Protein AF-A0A356R8E7-F1 (afdb_monomer)

Mean predicted aligned error: 8.0 Å

Radius of gyration: 20.36 Å; Cα contacts (8 Å, |Δi|>4): 88; chains: 1; bounding box: 54×50×54 Å

Secondary structure (DSSP, 8-state):
--HHHHHHHHHHHHHHHHHHHHHHHHHHHHHHHHTTB-HHHIIIIIIHHHHHHHHHHHHHHHHHT--SS-HHHHHHHHHHHHHHHIIIIIHHHHHHHHHHHHHTTSS-S-----HHHHHHHHHHHHHHHHHHHHHHT---HHHHHHHHHHHHHHHHHHHHHHHHS-B------S--TT-------

Nearest PDB structures (foldseek):
  7vcf-assembly1_W  TM=3.765E-01  e=5.150E+00  Chlamydomonas reinhardtii

Sequence (185 aa):
MNIIFYVGGFLCAVLIILWGCSVFTNAVEWLGKRTSTSEGAVGSIYAALGTTLPETAIPVSAFFLTAGAPKTDVGIGAILGAPFTQSTLILPILAILLLVFSRYGRRPPTFKLNVLAVRTDLRCFLLAFSLGIGCAFLPYRWLHLIGAVFLIGLYVYYVVKKLSGQSGGDFNPVPLIFARKTTLP

Foldseek 3Di:
DDPVVVVVVVVVVVVCVVVVLVQQLLVLVVVCVVLLADPLLSVLPVVVVVVCVVLQVFLVCLVPPDDDPDSPVRNVCSVVVVVVCCVPPVVVVVVVVLVVCCVVVVDPNDDPDPPVSVVVSVVLVCVLVVLVVVVVPDPDPVSVVVNVVVSVVSVVVVSVCNRVVDRDDPDDGDPNPPDDPDDDD

pLDDT: mean 84.04, std 12.01, range [34.94, 96.62]

Solvent-accessible surface area (backbone atoms only — not comparable to full-atom values): 10674 Å² total; per-residue (Å²): 139,57,70,67,57,55,53,51,50,50,54,51,51,52,53,51,49,57,52,46,51,56,53,50,53,48,51,42,48,51,51,20,60,76,68,49,39,20,66,68,36,29,49,69,44,56,45,47,50,66,72,39,48,71,63,51,46,50,30,50,41,30,67,74,68,56,85,74,87,67,34,62,59,56,22,51,48,49,63,58,43,51,60,50,49,42,64,72,48,50,49,52,52,52,51,50,51,53,52,51,39,30,72,70,68,77,39,75,86,72,79,91,67,63,61,70,61,53,53,51,51,51,50,53,47,50,52,50,50,51,51,56,56,54,44,73,76,51,90,52,69,69,57,46,52,52,50,51,53,49,48,52,51,50,50,52,51,51,50,52,51,46,64,71,66,39,79,71,60,92,69,85,67,76,80,60,89,83,56,77,91,74,76,84,131

Structure (mmCIF, N/CA/C/O backbone):
data_AF-A0A356R8E7-F1
#
_entry.id   AF-A0A356R8E7-F1
#
loop_
_atom_site.group_PDB
_atom_site.id
_atom_site.type_symbol
_atom_site.label_atom_id
_atom_site.label_alt_id
_atom_site.label_comp_id
_atom_site.label_asym_id
_atom_site.label_entity_id
_atom_site.label_seq_id
_atom_site.pdbx_PDB_ins_code
_atom_site.Cartn_x
_atom_site.Cartn_y
_atom_site.Cartn_z
_atom_site.occupancy
_atom_site.B_iso_or_equiv
_atom_site.auth_seq_id
_atom_site.auth_comp_id
_atom_site.auth_asym_id
_atom_site.auth_atom_id
_atom_site.pdbx_PDB_model_num
ATOM 1 N N . MET A 1 1 ? 9.511 33.292 -2.259 1.00 67.50 1 MET A N 1
ATOM 2 C CA . MET A 1 1 ? 8.693 32.183 -1.720 1.00 67.50 1 MET A CA 1
ATOM 3 C C . MET A 1 1 ? 9.276 31.815 -0.361 1.00 67.50 1 MET A C 1
ATOM 5 O O . MET A 1 1 ? 10.376 31.279 -0.321 1.00 67.50 1 MET A O 1
ATOM 9 N N . ASN A 1 2 ? 8.638 32.219 0.740 1.00 89.00 2 ASN A N 1
ATOM 10 C CA . ASN A 1 2 ? 9.261 32.186 2.072 1.00 89.00 2 ASN A CA 1
ATOM 11 C C . ASN A 1 2 ? 9.088 30.813 2.738 1.00 89.00 2 ASN A C 1
ATOM 13 O O . ASN A 1 2 ? 8.068 30.162 2.543 1.00 89.00 2 ASN A O 1
ATOM 17 N N . ILE A 1 3 ? 10.047 30.397 3.572 1.00 92.44 3 ILE A N 1
ATOM 18 C CA . ILE A 1 3 ? 10.029 29.116 4.314 1.00 92.44 3 ILE A CA 1
ATOM 19 C C . ILE A 1 3 ? 8.706 28.902 5.069 1.00 92.44 3 ILE A C 1
ATOM 21 O O . ILE A 1 3 ? 8.159 27.804 5.053 1.00 92.44 3 ILE A O 1
ATOM 25 N N . ILE A 1 4 ? 8.147 29.966 5.651 1.00 93.94 4 ILE A N 1
ATOM 26 C CA . ILE A 1 4 ? 6.856 29.951 6.359 1.00 93.94 4 ILE A CA 1
ATOM 27 C C . ILE A 1 4 ? 5.722 29.435 5.461 1.00 93.94 4 ILE A C 1
ATOM 29 O O . ILE A 1 4 ? 4.872 28.678 5.918 1.00 93.94 4 ILE A O 1
ATOM 33 N N . PHE A 1 5 ? 5.727 29.798 4.177 1.00 95.19 5 PHE A N 1
ATOM 34 C CA . PHE A 1 5 ? 4.723 29.342 3.220 1.00 95.19 5 PHE A CA 1
ATOM 35 C C . PHE A 1 5 ? 4.844 27.836 2.950 1.00 95.19 5 PHE A C 1
ATOM 37 O O . PHE A 1 5 ? 3.836 27.136 2.951 1.00 95.19 5 PHE A O 1
ATOM 44 N N . TYR A 1 6 ? 6.066 27.315 2.792 1.00 95.00 6 TYR A N 1
ATOM 45 C CA . TYR A 1 6 ? 6.289 25.878 2.601 1.00 95.00 6 TYR A CA 1
ATOM 46 C C . TYR A 1 6 ? 5.923 25.061 3.840 1.00 95.00 6 TYR A C 1
ATOM 48 O O . TYR A 1 6 ? 5.256 24.037 3.719 1.00 95.00 6 TYR A O 1
ATOM 56 N N . VAL A 1 7 ? 6.309 25.527 5.030 1.00 95.69 7 VAL A N 1
ATOM 57 C CA . VAL A 1 7 ? 5.959 24.866 6.296 1.00 95.69 7 VAL A CA 1
ATOM 58 C C . VAL A 1 7 ? 4.445 24.887 6.512 1.00 95.69 7 VAL A C 1
ATOM 60 O O . VAL A 1 7 ? 3.860 23.859 6.846 1.00 95.69 7 VAL A O 1
ATOM 63 N N . GLY A 1 8 ? 3.792 26.026 6.258 1.00 96.44 8 GLY A N 1
ATOM 64 C CA . GLY A 1 8 ? 2.335 26.143 6.325 1.00 96.44 8 GLY A CA 1
ATOM 65 C C . GLY A 1 8 ? 1.630 25.210 5.338 1.00 96.44 8 GLY A C 1
ATOM 66 O O . GLY A 1 8 ? 0.700 24.500 5.719 1.00 96.44 8 GLY A O 1
ATOM 67 N N . GLY A 1 9 ? 2.114 25.145 4.094 1.00 96.12 9 GLY A N 1
ATOM 68 C CA . GLY A 1 9 ? 1.607 24.226 3.075 1.00 96.12 9 GLY A CA 1
ATOM 69 C C . GLY A 1 9 ? 1.773 22.756 3.465 1.00 96.12 9 GLY A C 1
ATOM 70 O O . GLY A 1 9 ? 0.830 21.979 3.336 1.00 96.12 9 GLY A O 1
ATOM 71 N N . PHE A 1 10 ? 2.934 22.383 4.010 1.00 95.25 10 PHE A N 1
ATOM 72 C CA . PHE A 1 10 ? 3.205 21.025 4.481 1.00 95.25 10 PHE A CA 1
ATOM 73 C C . PHE A 1 10 ? 2.261 20.608 5.616 1.00 95.25 10 PHE A C 1
ATOM 75 O O . PHE A 1 10 ? 1.636 19.552 5.538 1.00 95.25 10 PHE A O 1
ATOM 82 N N . LEU A 1 11 ? 2.100 21.447 6.644 1.00 96.25 11 LEU A N 1
ATOM 83 C CA . LEU A 1 11 ? 1.189 21.161 7.758 1.00 96.25 11 LEU A CA 1
ATOM 84 C C . LEU A 1 11 ? -0.263 21.038 7.287 1.00 96.25 11 LEU A C 1
ATOM 86 O O . LEU A 1 11 ? -0.974 20.128 7.711 1.00 96.25 11 LEU A O 1
ATOM 90 N N . CYS A 1 12 ? -0.688 21.914 6.375 1.00 96.62 12 CYS A N 1
ATOM 91 C CA . CYS A 1 12 ? -2.016 21.847 5.775 1.00 96.62 12 CYS A CA 1
ATOM 92 C C . CYS A 1 12 ? -2.223 20.523 5.023 1.00 96.62 12 CYS A C 1
ATOM 94 O O . CYS A 1 12 ? -3.224 19.842 5.242 1.00 96.62 12 CYS A O 1
ATOM 96 N N . ALA A 1 13 ? -1.248 20.103 4.211 1.00 95.31 13 ALA A N 1
ATOM 97 C CA . ALA A 1 13 ? -1.302 18.831 3.495 1.00 95.31 13 ALA A CA 1
ATOM 98 C C . ALA A 1 13 ? -1.404 17.633 4.451 1.00 95.31 13 ALA A C 1
ATOM 100 O O . ALA A 1 13 ? -2.242 16.757 4.242 1.00 95.31 13 ALA A O 1
ATOM 101 N N . VAL A 1 14 ? -0.618 17.615 5.534 1.00 94.81 14 VAL A N 1
ATOM 102 C CA . VAL A 1 14 ? -0.693 16.557 6.556 1.00 94.81 14 VAL A CA 1
ATOM 103 C C . VAL A 1 14 ? -2.087 16.496 7.183 1.00 94.81 14 VAL A C 1
ATOM 105 O O . VAL A 1 14 ? -2.660 15.413 7.284 1.00 94.81 14 VAL A O 1
ATOM 108 N N . LEU A 1 15 ? -2.666 17.638 7.563 1.00 94.94 15 LEU A N 1
ATOM 109 C CA . LEU A 1 15 ? -4.013 17.685 8.141 1.00 94.94 15 LEU A CA 1
ATOM 110 C C . LEU A 1 15 ? -5.078 17.175 7.164 1.00 94.94 15 LEU A C 1
ATOM 112 O O . LEU A 1 15 ? -5.941 16.388 7.555 1.00 94.94 15 LEU A O 1
ATOM 116 N N . ILE A 1 16 ? -4.990 17.579 5.895 1.00 95.06 16 ILE A N 1
ATOM 117 C CA . ILE A 1 16 ? -5.901 17.128 4.839 1.00 95.06 16 ILE A CA 1
ATOM 118 C C . ILE A 1 16 ? -5.790 15.615 4.641 1.00 95.06 16 ILE A C 1
ATOM 120 O O . ILE A 1 16 ? -6.816 14.946 4.553 1.00 95.06 16 ILE A O 1
ATOM 124 N N . ILE A 1 17 ? -4.575 15.062 4.613 1.00 91.50 17 ILE A N 1
ATOM 125 C CA . ILE A 1 17 ? -4.355 13.618 4.459 1.00 91.50 17 ILE A CA 1
ATOM 126 C C . ILE A 1 17 ? -4.917 12.857 5.662 1.00 91.50 17 ILE A C 1
ATOM 128 O O . ILE A 1 17 ? -5.645 11.887 5.476 1.00 91.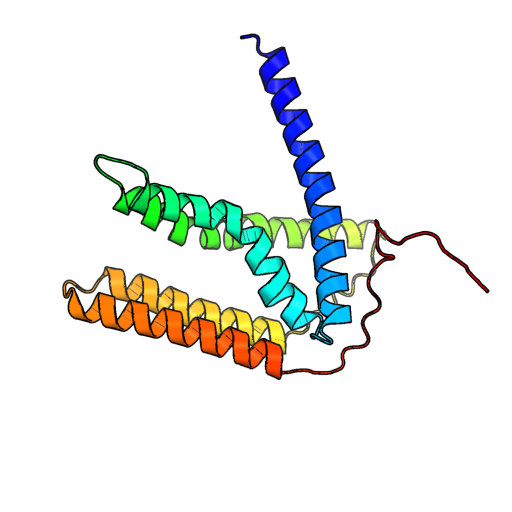50 17 ILE A O 1
ATOM 132 N N . LEU A 1 18 ? -4.641 13.300 6.893 1.00 90.62 18 LEU A N 1
ATOM 133 C CA . LEU A 1 18 ? -5.149 12.642 8.102 1.00 90.62 18 LEU A CA 1
ATOM 134 C C . LEU A 1 18 ? -6.681 12.632 8.140 1.00 90.62 18 LEU A C 1
ATOM 136 O O . LEU A 1 18 ? -7.292 11.596 8.414 1.00 90.62 18 LEU A O 1
ATOM 140 N N . TRP A 1 19 ? -7.302 13.769 7.825 1.00 92.38 19 TRP A N 1
ATOM 141 C CA . TRP A 1 19 ? -8.754 13.872 7.746 1.00 92.38 19 TRP A CA 1
ATOM 142 C C . TRP A 1 19 ? -9.319 13.016 6.605 1.00 92.38 19 TRP A C 1
ATOM 144 O O . TRP A 1 19 ? -10.248 12.233 6.818 1.00 92.38 19 TRP A O 1
ATOM 154 N N . GLY A 1 20 ? -8.705 13.085 5.424 1.00 91.00 20 GLY A N 1
ATOM 155 C CA . GLY A 1 20 ? -9.080 12.313 4.244 1.00 91.00 20 GLY A CA 1
ATOM 156 C C . GLY A 1 20 ? -9.019 10.807 4.483 1.00 91.00 20 GLY A C 1
ATOM 157 O O . GLY A 1 20 ? -9.972 10.112 4.149 1.00 91.00 20 GLY A O 1
ATOM 158 N N . CYS A 1 21 ? -7.970 10.308 5.143 1.00 89.19 21 CYS A N 1
ATOM 159 C CA . CYS A 1 21 ? -7.853 8.902 5.527 1.00 89.19 21 CYS A CA 1
ATOM 160 C C . CYS A 1 21 ? -9.024 8.455 6.410 1.00 89.19 21 CYS A C 1
ATOM 162 O O . CYS A 1 21 ? -9.588 7.394 6.161 1.00 89.19 21 CYS A O 1
ATOM 164 N N . SER A 1 22 ? -9.429 9.267 7.396 1.00 87.94 22 SER A N 1
ATOM 165 C CA . SER A 1 22 ? -10.560 8.936 8.279 1.00 87.94 22 SER A CA 1
ATOM 166 C C . SER A 1 22 ? -11.901 8.862 7.539 1.00 87.94 22 SER A C 1
ATOM 168 O O . SER A 1 22 ? -12.720 7.979 7.797 1.00 87.94 22 SER A O 1
ATOM 170 N N . VAL A 1 23 ? -12.115 9.771 6.584 1.00 90.56 23 VAL A N 1
ATOM 171 C CA . VAL A 1 23 ? -13.320 9.806 5.749 1.00 90.56 23 VAL A CA 1
ATOM 172 C C . VAL A 1 23 ? -13.321 8.639 4.766 1.00 90.56 23 VAL A C 1
ATOM 174 O O . VAL A 1 23 ? -14.345 7.984 4.580 1.00 90.56 23 VAL A O 1
ATOM 177 N N . PHE A 1 24 ? -12.168 8.357 4.163 1.00 90.31 24 PHE A N 1
ATOM 178 C CA . PHE A 1 24 ? -11.985 7.292 3.191 1.00 90.31 24 PHE A CA 1
ATOM 179 C C . PHE A 1 24 ? -12.228 5.910 3.805 1.00 90.31 24 PHE A C 1
ATOM 181 O O . PHE A 1 24 ? -13.007 5.134 3.252 1.00 90.31 24 PHE A O 1
ATOM 188 N N . THR A 1 25 ? -11.633 5.608 4.964 1.00 88.25 25 THR A N 1
ATOM 189 C CA . THR A 1 25 ? -11.852 4.316 5.634 1.00 88.25 25 THR A CA 1
ATOM 190 C C . THR A 1 25 ? -13.316 4.130 6.019 1.00 88.25 25 THR A C 1
ATOM 192 O O . THR A 1 25 ? -13.886 3.081 5.731 1.00 88.25 25 THR A O 1
ATOM 195 N N . ASN A 1 26 ? -13.965 5.167 6.562 1.00 89.75 26 ASN A N 1
ATOM 196 C CA . ASN A 1 26 ? -15.389 5.122 6.895 1.00 89.75 26 ASN A CA 1
ATOM 197 C C . ASN A 1 26 ? -16.266 4.883 5.653 1.00 89.75 26 ASN A C 1
ATOM 199 O O . ASN A 1 26 ? -17.166 4.044 5.682 1.00 89.75 26 ASN A O 1
ATOM 203 N N . ALA A 1 27 ? -15.986 5.572 4.544 1.00 89.12 27 ALA A N 1
ATOM 204 C CA . ALA A 1 27 ? -16.721 5.392 3.296 1.00 89.12 27 ALA A CA 1
ATOM 205 C C . ALA A 1 27 ? -16.572 3.967 2.739 1.00 89.12 27 ALA A C 1
ATOM 207 O O . ALA A 1 27 ? -17.558 3.360 2.321 1.00 89.12 27 ALA A O 1
ATOM 208 N N . VAL A 1 28 ? -15.356 3.416 2.764 1.00 89.50 28 VAL A N 1
ATOM 209 C CA . VAL A 1 28 ? -15.060 2.065 2.274 1.00 89.50 28 VAL A CA 1
ATOM 210 C C . VAL A 1 28 ? -15.698 0.981 3.149 1.00 89.50 28 VAL A C 1
ATOM 212 O O . VAL A 1 28 ? -16.257 0.021 2.619 1.00 89.50 28 VAL A O 1
ATOM 215 N N . GLU A 1 29 ? -15.687 1.143 4.471 1.00 87.81 29 GLU A N 1
ATOM 216 C CA . GLU A 1 29 ? -16.383 0.243 5.398 1.00 87.81 29 GLU A CA 1
ATOM 217 C C . GLU A 1 29 ? -17.892 0.192 5.116 1.00 87.81 29 GLU A C 1
ATOM 219 O O . GLU A 1 29 ? -18.483 -0.886 5.004 1.00 87.81 29 GLU A O 1
ATOM 224 N N . TRP A 1 30 ? -18.520 1.354 4.926 1.00 87.31 30 TRP A N 1
ATOM 225 C CA . TRP A 1 30 ? -19.942 1.440 4.592 1.00 87.31 30 TRP A CA 1
ATOM 226 C C . TRP A 1 30 ? -20.264 0.934 3.184 1.00 87.31 30 TRP A C 1
ATOM 228 O O . TRP A 1 30 ? -21.310 0.309 2.984 1.00 87.31 30 TRP A O 1
ATOM 238 N N . LEU A 1 31 ? -19.366 1.136 2.217 1.00 87.12 31 LEU A N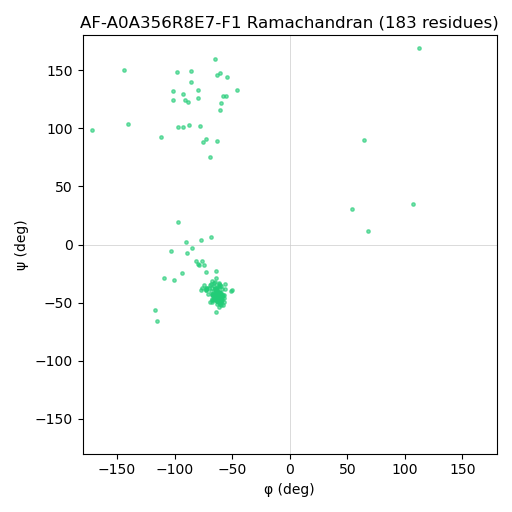 1
ATOM 239 C CA . LEU A 1 31 ? -19.468 0.528 0.890 1.00 87.12 31 LEU A CA 1
ATOM 240 C C . LEU A 1 31 ? -19.446 -1.003 0.990 1.00 87.12 31 LEU A C 1
ATOM 242 O O . LEU A 1 31 ? -20.263 -1.678 0.362 1.00 87.12 31 LEU A O 1
ATOM 246 N N . GLY A 1 32 ? -18.569 -1.547 1.832 1.00 85.25 32 GLY A N 1
ATOM 247 C CA . GLY A 1 32 ? -18.517 -2.965 2.172 1.00 85.25 32 GLY A CA 1
ATOM 248 C C . GLY A 1 32 ? -19.825 -3.496 2.744 1.00 85.25 32 GLY A C 1
ATOM 249 O O . GLY A 1 32 ? -20.368 -4.479 2.241 1.00 85.25 32 GLY A O 1
ATOM 250 N N . LYS A 1 33 ? -20.382 -2.788 3.733 1.00 84.50 33 LYS A N 1
ATOM 251 C CA . LYS A 1 33 ? -21.670 -3.140 4.347 1.00 84.50 33 LYS A CA 1
ATOM 252 C C . LYS A 1 33 ? -22.815 -3.127 3.331 1.00 84.50 33 LYS A C 1
ATOM 254 O O . LYS A 1 33 ? -23.616 -4.057 3.300 1.00 84.50 33 LYS A O 1
ATOM 259 N N . ARG A 1 34 ? -22.876 -2.115 2.456 1.00 85.31 34 ARG A N 1
ATOM 260 C CA . ARG A 1 34 ? -23.912 -2.004 1.412 1.00 85.31 34 ARG A CA 1
ATOM 261 C C . ARG A 1 34 ? -23.796 -3.087 0.335 1.00 85.31 34 ARG A C 1
ATOM 263 O O . ARG A 1 34 ? -24.809 -3.487 -0.224 1.00 85.31 34 ARG A O 1
ATOM 270 N N . THR A 1 35 ? -22.580 -3.542 0.041 1.00 83.06 35 THR A N 1
ATOM 271 C CA . THR A 1 35 ? -22.308 -4.609 -0.941 1.00 83.06 35 THR A CA 1
ATOM 272 C C . THR A 1 35 ? -22.319 -6.011 -0.325 1.00 83.06 35 THR A C 1
ATOM 274 O O . THR A 1 35 ? -22.065 -6.980 -1.033 1.00 83.06 35 THR A O 1
ATOM 277 N N . SER A 1 36 ? -22.610 -6.132 0.978 1.00 80.94 36 SER A N 1
ATOM 278 C CA . SER A 1 36 ? -22.562 -7.393 1.736 1.00 80.94 36 SER A CA 1
ATOM 279 C C . SER A 1 36 ? -21.211 -8.120 1.639 1.00 80.94 36 SER A C 1
ATOM 281 O O . SER A 1 36 ? -21.138 -9.348 1.728 1.00 80.94 36 SER A O 1
ATOM 283 N N . THR A 1 37 ? -20.136 -7.348 1.476 1.00 81.50 37 THR A N 1
ATOM 284 C CA . THR A 1 37 ? -18.763 -7.839 1.338 1.00 81.50 37 THR A CA 1
ATOM 285 C C . THR A 1 37 ? -18.140 -8.056 2.718 1.00 81.50 37 THR A C 1
ATOM 287 O O . THR A 1 37 ? -18.321 -7.241 3.620 1.00 81.50 37 THR A O 1
ATOM 290 N N . SER A 1 38 ? -17.376 -9.138 2.899 1.00 82.56 38 SER A N 1
ATOM 291 C CA . SER A 1 38 ? -16.667 -9.407 4.161 1.00 82.56 38 SER A CA 1
ATOM 292 C C . SER A 1 38 ? -15.662 -8.311 4.535 1.00 82.56 38 SER A C 1
ATOM 294 O O . SER A 1 38 ? -14.998 -7.753 3.664 1.00 82.56 38 SER A O 1
ATOM 296 N N . GLU A 1 39 ? -15.465 -8.068 5.837 1.00 79.69 39 GLU A N 1
ATOM 297 C CA . GLU A 1 39 ? -14.468 -7.112 6.363 1.00 79.69 39 GLU A CA 1
ATOM 298 C C . GLU A 1 39 ? -13.068 -7.353 5.763 1.00 79.69 39 GLU A C 1
ATOM 300 O O . GLU A 1 39 ? -12.369 -6.423 5.361 1.00 79.69 39 GLU A O 1
ATOM 305 N N . GLY A 1 40 ? -12.690 -8.627 5.603 1.00 78.38 40 GLY A N 1
ATOM 306 C CA . GLY A 1 40 ? -11.433 -9.010 4.970 1.00 78.38 40 GLY A CA 1
ATOM 307 C C . GLY A 1 40 ? -11.338 -8.588 3.502 1.00 78.38 40 GLY A C 1
ATOM 308 O O . GLY A 1 40 ? -10.282 -8.124 3.080 1.00 78.38 40 GLY A O 1
ATOM 309 N N . ALA A 1 41 ? -12.405 -8.719 2.711 1.00 83.50 41 ALA A N 1
ATOM 310 C CA . ALA A 1 41 ? -12.428 -8.282 1.312 1.00 83.50 41 ALA A CA 1
ATOM 311 C C . ALA A 1 41 ? -12.513 -6.751 1.180 1.00 83.50 41 ALA A C 1
ATOM 313 O O . ALA A 1 41 ? -11.852 -6.179 0.316 1.00 83.50 41 ALA A O 1
ATOM 314 N N . VAL A 1 42 ? -13.224 -6.074 2.085 1.00 86.69 42 VAL A N 1
ATOM 315 C CA . VAL A 1 42 ? -13.250 -4.605 2.167 1.00 86.69 42 VAL A CA 1
ATOM 316 C C . VAL A 1 42 ? -11.844 -4.051 2.402 1.00 86.69 42 VAL A C 1
ATOM 318 O O . VAL A 1 42 ? -11.390 -3.189 1.652 1.00 86.69 42 VAL A O 1
ATOM 321 N N . GLY A 1 43 ? -11.118 -4.587 3.386 1.00 84.81 43 GLY A N 1
ATOM 322 C CA . GLY A 1 43 ? -9.742 -4.172 3.660 1.00 84.81 43 GLY A CA 1
ATOM 323 C C . GLY A 1 43 ? -8.768 -4.546 2.537 1.00 84.81 43 GLY A C 1
ATOM 324 O O . GLY A 1 43 ? -7.995 -3.711 2.074 1.00 84.81 43 GLY A O 1
ATOM 325 N N . SER A 1 44 ? -8.819 -5.795 2.068 1.00 85.19 44 SER A N 1
ATOM 326 C CA . SER A 1 44 ? -7.838 -6.320 1.102 1.00 85.19 44 SER A CA 1
ATOM 327 C C . SER A 1 44 ? -8.067 -5.897 -0.352 1.00 85.19 44 SER A C 1
ATOM 329 O O . SER A 1 44 ? -7.137 -6.003 -1.150 1.00 85.19 44 SER A O 1
ATOM 331 N N . ILE A 1 45 ? -9.2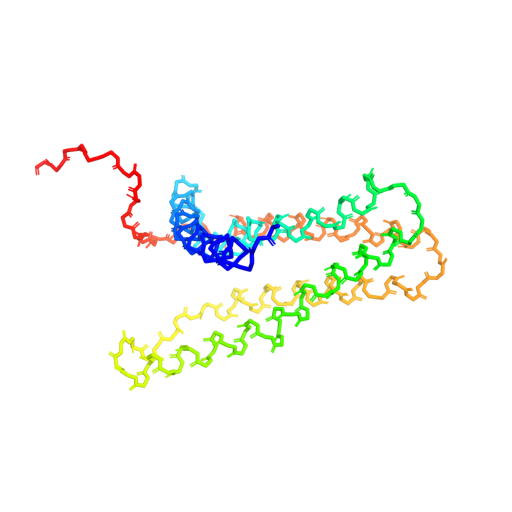65 -5.418 -0.709 1.00 88.25 45 ILE A N 1
ATOM 332 C CA . ILE A 1 45 ? -9.579 -4.921 -2.055 1.00 88.25 45 ILE A CA 1
ATOM 333 C C . ILE A 1 45 ? -9.896 -3.432 -2.009 1.00 88.25 45 ILE A C 1
ATOM 335 O O . ILE A 1 45 ? -9.146 -2.650 -2.577 1.00 88.25 45 ILE A O 1
ATOM 339 N N . TYR A 1 46 ? -10.989 -3.020 -1.361 1.00 89.25 46 TYR A N 1
ATOM 340 C CA . TYR A 1 46 ? -11.464 -1.637 -1.471 1.00 89.25 46 TYR A CA 1
ATOM 341 C C . TYR A 1 46 ? -10.509 -0.636 -0.821 1.00 89.25 46 TYR A C 1
ATOM 343 O O . TYR A 1 46 ? -10.132 0.350 -1.457 1.00 89.25 46 TYR A O 1
ATOM 351 N N . ALA A 1 47 ? -10.084 -0.899 0.418 1.00 89.12 47 ALA A N 1
ATOM 352 C CA . ALA A 1 47 ? -9.152 -0.016 1.106 1.00 89.12 47 ALA A CA 1
ATOM 353 C C . ALA A 1 47 ? -7.781 -0.050 0.418 1.00 89.12 47 ALA A C 1
ATOM 355 O O . ALA A 1 47 ? -7.254 1.004 0.074 1.00 89.12 47 ALA A O 1
ATOM 356 N N . ALA A 1 48 ? -7.263 -1.250 0.132 1.00 88.06 48 ALA A N 1
ATOM 357 C CA . ALA A 1 48 ? -5.980 -1.434 -0.543 1.00 88.06 48 ALA A CA 1
ATOM 358 C C . ALA A 1 48 ? -5.908 -0.736 -1.915 1.00 88.06 48 ALA A C 1
ATOM 360 O O . ALA A 1 48 ? -4.915 -0.073 -2.218 1.00 88.06 48 ALA A O 1
ATOM 361 N N . LEU A 1 49 ? -6.959 -0.842 -2.737 1.00 87.19 49 LEU A N 1
ATOM 362 C CA . LEU A 1 49 ? -7.032 -0.158 -4.028 1.00 87.19 49 LEU A CA 1
ATOM 363 C C . LEU A 1 49 ? -6.976 1.354 -3.850 1.00 87.19 49 LEU A C 1
ATOM 365 O O . LEU A 1 49 ? -6.113 1.996 -4.436 1.00 87.19 49 LEU A O 1
ATOM 369 N N . GLY A 1 50 ? -7.842 1.932 -3.016 1.00 86.31 50 GLY A N 1
ATOM 370 C CA . GLY A 1 50 ? -7.874 3.388 -2.881 1.00 86.31 50 GLY A CA 1
ATOM 371 C C . GLY A 1 50 ? -6.595 3.970 -2.278 1.00 86.31 50 GLY A C 1
ATOM 372 O O . GLY A 1 50 ? -6.176 5.045 -2.696 1.00 86.31 50 GLY A O 1
ATOM 373 N N . THR A 1 51 ? -5.919 3.242 -1.382 1.00 87.38 51 THR A N 1
ATOM 374 C CA . THR A 1 51 ? -4.626 3.679 -0.836 1.00 87.38 51 THR A CA 1
ATOM 375 C C . THR A 1 51 ? -3.463 3.532 -1.800 1.00 87.38 51 THR A C 1
ATOM 377 O O . THR A 1 51 ? -2.435 4.116 -1.521 1.00 87.38 51 THR A O 1
ATOM 380 N N . THR A 1 52 ? -3.587 2.739 -2.871 1.00 88.12 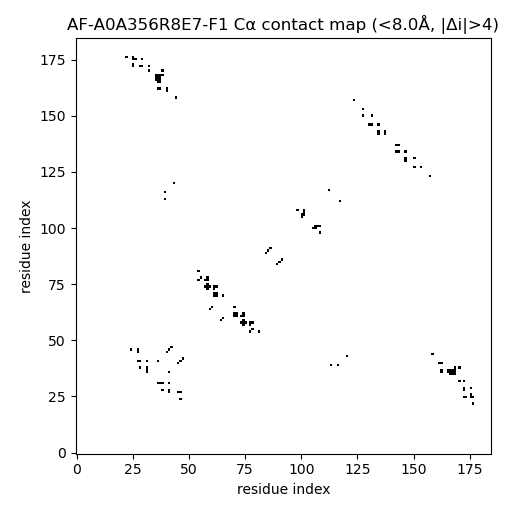52 THR A N 1
ATOM 381 C CA . THR A 1 52 ? -2.510 2.532 -3.859 1.00 88.12 52 THR A CA 1
ATOM 382 C C . THR A 1 52 ? -2.733 3.311 -5.153 1.00 88.12 52 THR A C 1
ATOM 384 O O . THR A 1 52 ? -1.867 3.327 -6.029 1.00 88.12 52 THR A O 1
ATOM 387 N N . LEU A 1 53 ? -3.879 3.982 -5.306 1.00 85.88 53 LEU A N 1
ATOM 388 C CA . LEU A 1 53 ? -4.140 4.867 -6.444 1.00 85.88 53 LEU A CA 1
ATOM 389 C C . LEU A 1 53 ? -3.086 5.983 -6.588 1.00 85.88 53 LEU A C 1
ATOM 391 O O . LEU A 1 53 ? -2.601 6.173 -7.706 1.00 85.88 53 LEU A O 1
ATOM 395 N N . PRO A 1 54 ? -2.677 6.696 -5.519 1.00 81.31 54 PRO A N 1
ATOM 396 C CA . PRO A 1 54 ? -1.630 7.713 -5.632 1.00 81.31 54 PRO A CA 1
ATOM 397 C C . PRO A 1 54 ? -0.295 7.128 -6.113 1.00 81.31 54 PRO A C 1
ATOM 399 O O . PRO A 1 54 ? 0.366 7.695 -6.980 1.00 81.31 54 PRO A O 1
ATOM 402 N N . GLU A 1 55 ? 0.081 5.963 -5.594 1.00 84.25 55 GLU A N 1
ATOM 403 C CA . GLU A 1 55 ? 1.333 5.278 -5.902 1.00 84.25 55 GLU A CA 1
ATOM 404 C C . GLU A 1 55 ? 1.321 4.697 -7.313 1.00 84.25 55 GLU A C 1
ATOM 406 O O . GLU A 1 55 ? 2.340 4.755 -7.992 1.00 84.25 55 GLU A O 1
ATOM 411 N N . THR A 1 56 ? 0.183 4.178 -7.785 1.00 87.12 56 THR A N 1
ATOM 412 C CA . THR A 1 56 ? 0.022 3.662 -9.157 1.00 87.12 56 THR A CA 1
ATOM 413 C C . THR A 1 56 ? -0.032 4.778 -10.199 1.00 87.12 56 THR A C 1
ATOM 415 O O . THR A 1 56 ? 0.363 4.559 -11.346 1.00 87.12 56 THR A O 1
ATOM 418 N N . ALA A 1 57 ? -0.417 5.998 -9.815 1.00 88.19 57 ALA A N 1
ATOM 419 C CA . ALA A 1 57 ? -0.360 7.156 -10.702 1.00 88.19 57 ALA A CA 1
ATOM 420 C C . ALA A 1 57 ? 1.083 7.517 -11.115 1.00 88.19 57 ALA A C 1
ATOM 422 O O . ALA A 1 57 ? 1.296 8.017 -12.221 1.00 88.19 57 ALA A O 1
ATOM 423 N N . ILE A 1 58 ? 2.087 7.227 -10.278 1.00 86.31 58 ILE A N 1
ATOM 424 C CA . ILE A 1 58 ? 3.506 7.489 -10.578 1.00 86.31 58 ILE A CA 1
ATOM 425 C C . ILE A 1 58 ? 3.998 6.658 -11.779 1.00 86.31 58 ILE A C 1
ATOM 427 O O . ILE A 1 58 ? 4.408 7.259 -12.772 1.00 86.31 58 ILE A O 1
ATOM 431 N N . PRO A 1 59 ? 3.940 5.309 -11.782 1.00 87.88 59 PRO A N 1
ATOM 432 C CA . PRO A 1 59 ? 4.338 4.526 -12.944 1.00 87.88 59 PRO A CA 1
ATOM 433 C C . PRO A 1 59 ? 3.442 4.807 -14.155 1.00 87.88 59 PRO A C 1
ATOM 435 O O . PRO A 1 59 ? 3.958 4.904 -15.264 1.00 87.88 59 PRO A O 1
ATOM 438 N N . VAL A 1 60 ? 2.129 5.014 -13.978 1.00 88.44 60 VAL A N 1
ATOM 439 C CA . VAL A 1 60 ? 1.233 5.368 -15.096 1.00 88.44 60 VAL A CA 1
ATOM 440 C C . VAL A 1 60 ? 1.677 6.679 -15.755 1.00 88.44 60 VAL A C 1
ATOM 442 O O . VAL A 1 60 ? 1.855 6.727 -16.970 1.00 88.44 60 VAL A O 1
ATOM 445 N N . SER A 1 61 ? 1.932 7.734 -14.983 1.00 84.94 61 SER A N 1
ATOM 446 C CA . SER A 1 61 ? 2.420 9.002 -15.541 1.00 84.94 61 SER A CA 1
ATOM 447 C C . SER A 1 61 ? 3.814 8.870 -16.162 1.00 84.94 61 SER A C 1
A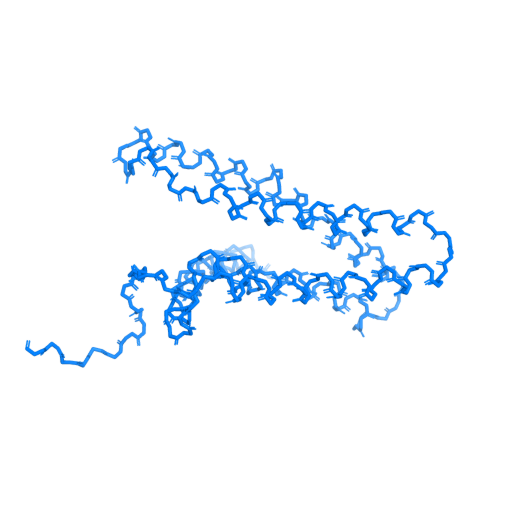TOM 449 O O . SER A 1 61 ? 4.044 9.405 -17.248 1.00 84.94 61 SER A O 1
ATOM 451 N N . ALA A 1 62 ? 4.713 8.090 -15.554 1.00 84.44 62 ALA A N 1
ATOM 452 C CA . ALA A 1 62 ? 6.040 7.824 -16.101 1.00 84.44 62 ALA A CA 1
ATOM 453 C C . ALA A 1 62 ? 5.976 7.160 -17.487 1.00 84.44 62 ALA A C 1
ATOM 455 O O . ALA A 1 62 ? 6.680 7.590 -18.401 1.00 84.44 62 ALA A O 1
ATOM 456 N N . PHE A 1 63 ? 5.113 6.154 -17.669 1.00 81.69 63 PHE A N 1
ATOM 457 C CA . PHE A 1 63 ? 4.985 5.440 -18.942 1.00 81.69 63 PHE A CA 1
ATOM 458 C C . PHE A 1 63 ? 4.193 6.219 -20.003 1.00 81.69 63 PHE A C 1
ATOM 460 O O . PHE A 1 63 ? 4.580 6.190 -21.173 1.00 81.69 63 PHE A O 1
ATOM 467 N N . PHE A 1 64 ? 3.114 6.913 -19.620 1.00 82.88 64 PHE A N 1
ATOM 468 C CA . PHE A 1 64 ? 2.170 7.512 -20.573 1.00 82.88 64 PHE A CA 1
ATOM 469 C C . PHE A 1 64 ? 2.349 9.019 -20.815 1.00 82.88 64 PHE A C 1
ATOM 471 O O . PHE A 1 64 ? 2.045 9.477 -21.913 1.00 82.88 64 PHE A O 1
ATOM 478 N N . LEU A 1 65 ? 2.817 9.799 -19.833 1.00 78.25 65 LEU A N 1
ATOM 479 C CA . LEU A 1 65 ? 2.787 11.273 -19.889 1.00 78.25 65 LEU A CA 1
ATOM 480 C C . LEU A 1 65 ? 4.165 11.917 -20.076 1.00 78.25 65 LEU A C 1
ATOM 482 O O . LEU A 1 65 ? 4.268 12.989 -20.668 1.00 78.25 65 LEU A O 1
ATOM 486 N N . THR A 1 66 ? 5.234 11.285 -19.602 1.00 70.38 66 THR A N 1
ATOM 487 C CA . THR A 1 66 ? 6.587 11.845 -19.719 1.00 70.38 66 THR A CA 1
ATOM 488 C C . THR A 1 66 ? 7.152 11.592 -21.117 1.00 70.38 66 THR A C 1
ATOM 490 O O . THR A 1 66 ? 7.102 10.465 -21.597 1.00 70.38 66 THR A O 1
ATOM 493 N N . ALA A 1 67 ? 7.735 12.598 -21.779 1.00 62.00 67 ALA A N 1
ATOM 494 C CA . ALA A 1 67 ? 8.551 12.444 -22.992 1.00 62.00 67 ALA A CA 1
ATOM 495 C C . ALA A 1 67 ? 10.051 12.522 -22.628 1.00 62.00 67 ALA A C 1
ATOM 497 O O . ALA A 1 67 ? 10.442 13.414 -21.885 1.00 62.00 67 ALA A O 1
ATOM 498 N N . GLY A 1 68 ? 10.884 11.591 -23.119 1.00 65.25 68 GLY A N 1
ATOM 499 C CA . GLY A 1 68 ? 12.315 11.462 -22.754 1.00 65.25 68 GLY A CA 1
ATOM 500 C C . GLY A 1 68 ? 12.656 10.188 -21.956 1.00 65.25 68 GLY A C 1
ATOM 501 O O . GLY A 1 68 ? 11.750 9.470 -21.547 1.00 65.25 68 GLY A O 1
ATOM 502 N N . ALA A 1 69 ? 13.944 9.869 -21.775 1.00 63.72 69 ALA A N 1
ATOM 503 C CA . ALA A 1 69 ? 14.448 8.741 -20.965 1.00 63.72 69 ALA A CA 1
ATOM 504 C C . ALA A 1 69 ? 14.871 9.218 -19.551 1.00 63.72 69 ALA A C 1
ATOM 506 O O . ALA A 1 69 ? 15.316 10.363 -19.457 1.00 63.72 69 ALA A O 1
ATOM 507 N N . PRO A 1 70 ? 14.760 8.407 -18.466 1.00 65.69 70 PRO A N 1
ATOM 508 C CA . PRO A 1 70 ? 14.449 6.974 -18.407 1.00 65.69 70 PRO A CA 1
ATOM 509 C C . PRO A 1 70 ? 13.063 6.688 -17.782 1.00 65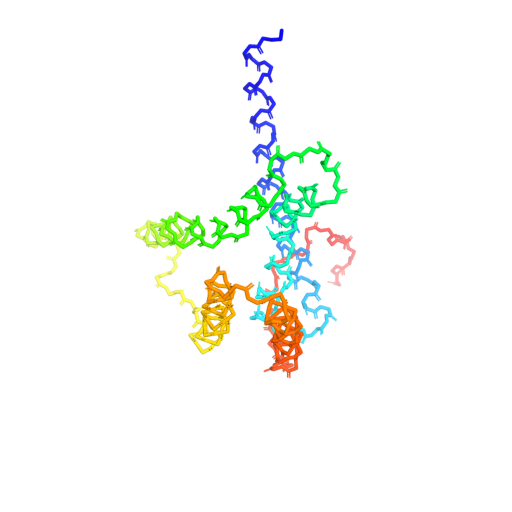.69 70 PRO A C 1
ATOM 511 O O . PRO A 1 70 ? 12.912 6.535 -16.571 1.00 65.69 70 PRO A O 1
ATOM 514 N N . LYS A 1 71 ? 12.019 6.582 -18.617 1.00 76.75 71 LYS A N 1
ATOM 515 C CA . LYS A 1 71 ? 10.631 6.310 -18.171 1.00 76.75 71 LYS A CA 1
ATOM 516 C C . LYS A 1 71 ? 10.478 4.970 -17.448 1.00 76.75 71 LYS A C 1
ATOM 518 O O . LYS A 1 71 ? 9.695 4.845 -16.510 1.00 76.75 71 LYS A O 1
ATOM 523 N N . THR A 1 72 ? 11.217 3.967 -17.918 1.00 79.69 72 THR A N 1
ATOM 524 C CA . THR A 1 72 ? 11.156 2.584 -17.438 1.00 79.69 72 THR A CA 1
ATOM 525 C C . THR A 1 72 ? 11.681 2.452 -16.023 1.00 79.69 72 THR A C 1
ATOM 527 O O . THR A 1 72 ? 11.038 1.811 -15.200 1.00 79.69 72 THR A O 1
ATOM 530 N N . ASP A 1 73 ? 12.797 3.103 -15.720 1.00 84.44 73 ASP A N 1
ATOM 531 C CA . ASP A 1 73 ? 13.503 2.901 -14.456 1.00 84.44 73 ASP A CA 1
ATOM 532 C C . ASP A 1 73 ? 12.739 3.550 -13.302 1.00 84.44 73 ASP A C 1
ATOM 534 O O . ASP A 1 73 ? 12.596 2.956 -12.235 1.00 84.44 73 ASP A O 1
ATOM 538 N N . VAL A 1 74 ? 12.153 4.728 -13.547 1.00 85.75 74 VAL A N 1
ATOM 539 C CA . VAL A 1 74 ? 11.268 5.402 -12.587 1.00 85.75 74 VAL A CA 1
ATOM 540 C C . VAL A 1 74 ? 10.008 4.571 -12.335 1.00 85.75 74 VAL A C 1
ATOM 542 O O . VAL A 1 74 ? 9.620 4.379 -11.184 1.00 85.75 74 VAL A O 1
ATOM 545 N N . GLY A 1 75 ? 9.386 4.038 -13.392 1.00 84.44 75 GLY A N 1
ATOM 546 C CA . GLY A 1 75 ? 8.193 3.201 -13.267 1.00 84.44 75 GLY A CA 1
ATOM 547 C C . GLY A 1 75 ? 8.462 1.897 -12.511 1.00 84.44 75 GLY A C 1
ATOM 548 O O . GLY A 1 75 ? 7.737 1.566 -11.576 1.00 84.44 75 GLY A O 1
ATOM 549 N N . ILE A 1 76 ? 9.532 1.181 -12.866 1.00 87.06 76 ILE A N 1
ATOM 550 C CA . ILE A 1 76 ? 9.942 -0.064 -12.199 1.00 87.06 76 ILE A CA 1
ATOM 551 C C . ILE A 1 76 ? 10.323 0.212 -10.740 1.00 87.06 76 ILE A C 1
ATOM 553 O O . ILE A 1 76 ? 9.883 -0.512 -9.847 1.00 87.06 76 ILE A O 1
ATOM 557 N N . GLY A 1 77 ? 11.084 1.280 -10.485 1.00 88.12 77 GLY A N 1
ATOM 558 C CA . GLY A 1 77 ? 11.469 1.700 -9.140 1.00 88.12 77 GLY A CA 1
ATOM 559 C C . GLY A 1 77 ? 10.263 2.027 -8.259 1.00 88.12 77 GLY A C 1
ATOM 560 O O . GLY A 1 77 ? 10.219 1.592 -7.111 1.00 88.12 77 GLY A O 1
ATOM 561 N N . ALA A 1 78 ? 9.251 2.711 -8.797 1.00 87.12 78 ALA A N 1
ATOM 562 C CA . ALA A 1 78 ? 8.011 2.993 -8.076 1.00 87.12 78 ALA A CA 1
ATOM 563 C C . ALA A 1 78 ? 7.215 1.711 -7.761 1.00 87.12 78 ALA A C 1
ATOM 565 O O . ALA A 1 78 ? 6.754 1.534 -6.633 1.00 87.12 78 ALA A O 1
ATOM 566 N N . ILE A 1 79 ? 7.098 0.791 -8.728 1.00 88.62 79 ILE A N 1
ATOM 567 C CA . ILE A 1 79 ? 6.368 -0.478 -8.558 1.00 88.62 79 ILE A CA 1
ATOM 568 C C . ILE A 1 79 ? 7.045 -1.372 -7.511 1.00 88.62 79 ILE A C 1
ATOM 570 O O . ILE A 1 79 ? 6.370 -1.911 -6.636 1.00 88.62 79 ILE A O 1
ATOM 574 N N . LEU A 1 80 ? 8.368 -1.537 -7.588 1.00 89.19 80 LEU A N 1
ATOM 575 C CA . LEU A 1 80 ? 9.117 -2.388 -6.661 1.00 89.19 80 LEU A CA 1
ATOM 576 C C . LEU A 1 80 ? 9.300 -1.726 -5.292 1.00 89.19 80 LEU A C 1
ATOM 578 O O . LEU A 1 80 ? 9.234 -2.406 -4.270 1.00 89.19 80 LEU A O 1
ATOM 582 N N . GLY A 1 81 ? 9.510 -0.409 -5.259 1.00 89.56 81 GLY A N 1
ATOM 583 C CA . GLY A 1 81 ? 9.760 0.347 -4.035 1.00 89.56 81 GLY A CA 1
ATOM 584 C C . GLY A 1 81 ? 8.571 0.358 -3.077 1.00 89.56 81 GLY A C 1
ATOM 585 O O . GLY A 1 81 ? 8.769 0.239 -1.869 1.00 89.56 81 GLY A O 1
ATOM 586 N N . ALA A 1 82 ? 7.338 0.424 -3.591 1.00 89.19 82 ALA A N 1
ATOM 587 C CA . ALA A 1 82 ? 6.143 0.509 -2.751 1.00 89.19 82 ALA A CA 1
ATOM 588 C C . ALA A 1 82 ? 6.000 -0.678 -1.762 1.00 89.19 82 ALA A C 1
ATOM 590 O O . ALA A 1 82 ? 5.907 -0.428 -0.555 1.00 89.19 82 ALA A O 1
ATOM 591 N N . PRO A 1 83 ? 6.075 -1.958 -2.185 1.00 90.12 83 PRO A N 1
ATOM 592 C CA . PRO A 1 83 ? 6.085 -3.086 -1.250 1.00 90.12 83 PRO A CA 1
ATOM 593 C C . PRO A 1 83 ? 7.263 -3.086 -0.264 1.00 90.12 83 PRO A C 1
ATOM 595 O O . PRO A 1 83 ? 7.106 -3.476 0.898 1.00 90.12 83 PRO A O 1
ATOM 598 N N . PHE A 1 84 ? 8.448 -2.630 -0.686 1.00 90.50 84 PHE A N 1
ATOM 599 C CA . PHE A 1 84 ? 9.607 -2.534 0.207 1.00 90.50 84 PHE A CA 1
ATOM 600 C C . PHE A 1 84 ? 9.384 -1.503 1.316 1.00 90.50 84 PHE A C 1
ATOM 602 O O . PHE A 1 84 ? 9.603 -1.819 2.486 1.00 90.50 84 PHE A O 1
ATOM 609 N N . THR A 1 85 ? 8.880 -0.310 0.999 1.00 92.12 85 THR A N 1
ATOM 610 C CA . THR A 1 85 ? 8.547 0.709 2.007 1.00 92.12 85 THR A CA 1
ATOM 611 C C . THR A 1 85 ? 7.428 0.236 2.936 1.00 92.12 85 THR A C 1
ATOM 613 O O . THR A 1 85 ? 7.497 0.441 4.150 1.00 92.12 85 THR A O 1
ATOM 616 N N . GLN A 1 86 ? 6.422 -0.463 2.402 1.00 90.56 86 GLN A N 1
ATOM 617 C CA . GLN A 1 86 ? 5.352 -1.035 3.220 1.00 90.56 86 GLN A CA 1
ATOM 618 C C . GLN A 1 86 ? 5.880 -2.079 4.210 1.00 90.56 86 GLN A C 1
ATOM 620 O O . GLN A 1 86 ? 5.564 -2.019 5.399 1.00 90.56 86 GLN A O 1
ATOM 625 N N . SER A 1 87 ? 6.723 -3.002 3.744 1.00 91.25 87 SER A N 1
ATOM 626 C CA . SER A 1 87 ? 7.244 -4.093 4.572 1.00 91.25 87 SER A CA 1
ATOM 627 C C . SER A 1 87 ? 8.291 -3.660 5.601 1.00 91.25 87 SER A C 1
ATOM 629 O O . SER A 1 87 ? 8.284 -4.176 6.716 1.00 91.25 87 SER A O 1
ATOM 631 N N . THR A 1 88 ? 9.167 -2.712 5.260 1.00 93.81 88 THR A N 1
ATOM 632 C CA . THR A 1 88 ? 10.305 -2.322 6.114 1.00 93.81 88 THR A CA 1
ATOM 633 C C . THR A 1 88 ? 10.017 -1.138 7.028 1.00 93.81 88 THR A C 1
ATOM 635 O O . THR A 1 88 ? 10.652 -1.014 8.072 1.00 93.81 88 THR A O 1
ATOM 638 N N . LEU A 1 89 ? 9.062 -0.277 6.668 1.00 94.00 89 LEU A N 1
ATOM 639 C CA . LEU A 1 89 ? 8.784 0.956 7.403 1.00 94.00 89 LEU A CA 1
ATOM 640 C C . LEU A 1 89 ? 7.368 0.946 7.980 1.00 94.00 89 LEU A C 1
ATOM 642 O O . LEU A 1 89 ? 7.195 1.054 9.192 1.00 94.00 89 LEU A O 1
ATOM 646 N N . ILE A 1 90 ? 6.350 0.757 7.139 1.00 92.56 90 ILE A N 1
ATOM 647 C CA . ILE A 1 90 ? 4.951 0.907 7.569 1.00 92.56 90 ILE A CA 1
ATOM 648 C C . ILE A 1 90 ? 4.537 -0.216 8.532 1.00 92.56 90 ILE A C 1
ATOM 650 O O . ILE A 1 90 ? 4.008 0.071 9.607 1.00 92.56 90 ILE A O 1
ATOM 654 N N . LEU A 1 91 ? 4.799 -1.485 8.193 1.00 91.44 91 LEU A N 1
ATOM 655 C CA . LEU A 1 91 ? 4.422 -2.621 9.044 1.00 91.44 91 LEU A CA 1
ATOM 656 C C . LEU A 1 91 ? 5.122 -2.607 10.419 1.00 91.44 91 LEU A C 1
ATOM 658 O O . LEU A 1 91 ? 4.423 -2.784 11.421 1.00 91.44 91 LEU A O 1
ATOM 662 N N . PRO A 1 92 ? 6.445 -2.358 10.532 1.00 94.44 92 PRO A N 1
ATOM 663 C CA . PRO A 1 92 ? 7.103 -2.270 11.835 1.00 94.44 92 PRO A CA 1
ATOM 664 C C . PRO A 1 92 ? 6.606 -1.100 12.683 1.00 94.44 92 PRO A C 1
ATOM 666 O O . PRO A 1 92 ? 6.358 -1.283 13.873 1.00 94.44 92 PRO A O 1
ATOM 669 N N . ILE A 1 93 ? 6.394 0.080 12.089 1.00 95.25 93 ILE A N 1
ATOM 670 C CA . ILE A 1 93 ? 5.836 1.231 12.815 1.00 95.25 93 ILE A CA 1
ATOM 671 C C . ILE A 1 93 ? 4.434 0.905 13.331 1.00 95.25 93 ILE A C 1
ATOM 673 O O . ILE A 1 93 ? 4.138 1.168 14.497 1.00 95.25 93 ILE A O 1
ATOM 677 N N . LEU A 1 94 ? 3.585 0.281 12.509 1.00 91.81 94 LEU A N 1
ATOM 678 C CA . LEU A 1 94 ? 2.254 -0.151 12.930 1.00 91.81 94 LEU A CA 1
ATOM 679 C C . LEU A 1 94 ? 2.328 -1.147 14.097 1.00 91.81 94 LEU A C 1
ATOM 681 O O . LEU A 1 94 ? 1.599 -0.994 15.077 1.00 91.81 94 LEU A O 1
ATOM 685 N N . ALA A 1 95 ? 3.228 -2.131 14.032 1.00 90.19 95 ALA A N 1
ATOM 686 C CA . ALA A 1 95 ? 3.432 -3.096 15.109 1.00 90.19 95 ALA A CA 1
ATOM 687 C C . ALA A 1 95 ? 3.888 -2.417 16.414 1.00 90.19 95 ALA A C 1
ATOM 689 O O . ALA A 1 95 ? 3.322 -2.684 17.475 1.00 90.19 95 ALA A O 1
ATOM 690 N N . ILE A 1 96 ? 4.854 -1.495 16.339 1.00 92.75 96 ILE A N 1
ATOM 691 C CA . ILE A 1 96 ? 5.339 -0.725 17.494 1.00 92.75 96 ILE A CA 1
ATOM 692 C C . ILE A 1 96 ? 4.204 0.109 18.097 1.00 92.75 96 ILE A C 1
ATOM 694 O O . ILE A 1 96 ? 3.995 0.067 19.308 1.00 92.75 96 ILE A O 1
ATOM 698 N N . LEU A 1 97 ? 3.434 0.825 17.274 1.00 90.94 97 LEU A N 1
ATOM 699 C CA . LEU A 1 97 ? 2.305 1.635 17.737 1.00 90.94 97 LEU A CA 1
ATOM 700 C C . LEU A 1 97 ? 1.253 0.783 18.455 1.00 90.94 97 LEU A C 1
ATOM 702 O O . LEU A 1 97 ? 0.782 1.166 19.526 1.00 90.94 97 LEU A O 1
ATOM 706 N N . LEU A 1 98 ? 0.913 -0.390 17.910 1.00 87.75 98 LEU A N 1
ATOM 707 C CA . LEU A 1 98 ? -0.027 -1.315 18.547 1.00 87.75 98 LEU A CA 1
ATOM 708 C C . LEU A 1 98 ? 0.483 -1.800 19.912 1.00 87.75 98 LEU A C 1
ATOM 710 O O . LEU A 1 98 ? -0.285 -1.808 20.877 1.00 87.75 98 LEU A O 1
ATOM 714 N N . LEU A 1 99 ? 1.771 -2.141 20.023 1.00 88.31 99 LEU A 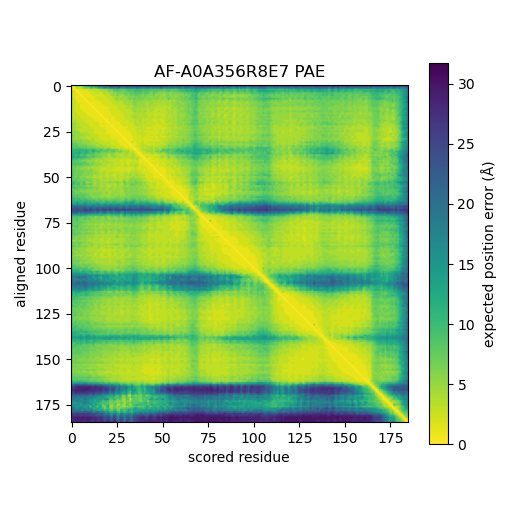N 1
ATOM 715 C CA . LEU A 1 99 ? 2.390 -2.550 21.288 1.00 88.31 99 LEU A CA 1
ATOM 716 C C . LEU A 1 99 ? 2.407 -1.412 22.317 1.00 88.31 99 LEU A C 1
ATOM 718 O O . LEU A 1 99 ? 2.054 -1.624 23.478 1.00 88.31 99 LEU A O 1
ATOM 722 N N . VAL A 1 100 ? 2.767 -0.197 21.898 1.00 89.94 100 VAL A N 1
ATOM 723 C CA . VAL A 1 100 ? 2.798 0.987 22.768 1.00 89.94 100 VAL A CA 1
ATOM 724 C C . VAL A 1 100 ? 1.395 1.314 23.282 1.00 89.94 100 VAL A C 1
ATOM 726 O O . VAL A 1 100 ? 1.206 1.450 24.490 1.00 89.94 100 VAL A O 1
ATOM 729 N N . PHE A 1 101 ? 0.383 1.372 22.411 1.00 86.19 101 PHE A N 1
ATOM 730 C CA . PHE A 1 101 ? -0.990 1.665 22.836 1.00 86.19 101 PHE A CA 1
ATOM 731 C C . PHE A 1 101 ? -1.597 0.574 23.716 1.00 86.19 101 PHE A C 1
ATOM 733 O O . PHE A 1 101 ? -2.361 0.890 24.634 1.00 86.19 101 PHE A O 1
ATOM 740 N N . SER A 1 102 ? -1.236 -0.688 23.478 1.00 85.31 102 SER A N 1
ATOM 741 C CA . SER A 1 102 ? -1.605 -1.782 24.371 1.00 85.31 102 SER A CA 1
ATOM 742 C C . SER A 1 102 ? -0.960 -1.620 25.749 1.00 85.31 102 SER A C 1
ATOM 744 O O . SER A 1 102 ? -1.631 -1.833 26.756 1.00 85.31 102 SER A O 1
ATOM 746 N N . ARG A 1 103 ? 0.312 -1.200 25.817 1.00 85.88 103 ARG A N 1
ATOM 747 C CA . ARG A 1 103 ? 1.030 -0.982 27.083 1.00 85.88 103 ARG A CA 1
ATOM 748 C C . ARG A 1 103 ? 0.483 0.204 27.881 1.00 85.88 103 ARG A C 1
ATOM 750 O O . ARG A 1 103 ? 0.447 0.143 29.103 1.00 85.88 103 ARG A O 1
ATOM 757 N N . TYR A 1 104 ? 0.011 1.249 27.203 1.00 87.12 104 TYR A N 1
ATOM 758 C CA . TYR A 1 104 ? -0.657 2.400 27.826 1.00 87.12 104 TYR A CA 1
ATOM 759 C C . TYR A 1 104 ? -2.117 2.131 28.241 1.00 87.12 104 TYR A C 1
ATOM 761 O O . TYR A 1 104 ? -2.804 3.053 28.679 1.00 87.12 104 TYR A O 1
ATOM 769 N N . GLY A 1 105 ? -2.625 0.902 28.079 1.00 78.19 105 GLY A N 1
ATOM 770 C CA . GLY A 1 105 ? -3.993 0.533 28.463 1.00 78.19 105 GLY A CA 1
ATOM 771 C C . GLY A 1 105 ? -5.090 1.186 27.612 1.00 78.19 105 GLY A C 1
ATOM 772 O O . GLY A 1 105 ? -6.265 1.116 27.958 1.00 78.19 105 GLY A O 1
ATOM 773 N N . ARG A 1 106 ? -4.731 1.823 26.488 1.00 73.25 106 ARG A N 1
ATOM 774 C CA . ARG A 1 106 ? -5.673 2.492 25.570 1.00 73.25 106 ARG A CA 1
ATOM 775 C C . ARG A 1 106 ? -6.362 1.518 24.611 1.00 73.25 106 ARG A C 1
ATOM 777 O O . ARG A 1 106 ? -7.337 1.891 23.964 1.00 73.25 106 ARG A O 1
ATOM 784 N N . ARG A 1 107 ? -5.859 0.285 24.503 1.00 70.69 107 ARG A N 1
ATOM 785 C CA . ARG A 1 107 ? -6.461 -0.817 23.743 1.00 70.69 107 ARG A CA 1
ATOM 786 C C . ARG A 1 107 ? -6.236 -2.156 24.451 1.00 70.69 107 ARG A C 1
ATOM 788 O O . ARG A 1 107 ? -5.198 -2.320 25.091 1.00 70.69 107 ARG A O 1
ATOM 795 N N . PRO A 1 108 ? -7.155 -3.127 24.295 1.00 70.62 108 PRO A N 1
ATOM 796 C CA . PRO A 1 108 ? -6.892 -4.495 24.717 1.00 70.62 108 PRO A CA 1
ATOM 797 C C . PRO A 1 108 ? -5.718 -5.079 23.905 1.00 70.62 108 PRO A C 1
ATOM 799 O O . PRO A 1 108 ? -5.599 -4.776 22.715 1.00 70.62 108 PRO A O 1
ATOM 802 N N . PRO A 1 109 ? -4.879 -5.951 24.497 1.00 62.00 109 PRO A N 1
ATOM 803 C CA . PRO A 1 109 ? -3.743 -6.592 23.817 1.00 62.00 109 PRO A CA 1
ATOM 804 C C . PRO A 1 109 ? -4.162 -7.603 22.733 1.00 62.00 109 PRO A C 1
ATOM 806 O O . PRO A 1 109 ? -3.328 -8.322 22.187 1.00 62.00 109 PRO A O 1
ATOM 809 N N . THR A 1 110 ? -5.455 -7.702 22.423 1.00 65.31 110 THR A N 1
ATOM 810 C CA . THR A 1 110 ? -6.008 -8.668 21.480 1.00 65.31 110 THR A CA 1
ATOM 811 C C . THR A 1 110 ? -6.182 -8.032 20.105 1.00 65.31 110 THR A C 1
ATOM 813 O O . THR A 1 110 ? -7.136 -7.310 19.822 1.00 65.31 110 THR A O 1
ATOM 816 N N . PHE A 1 111 ? -5.244 -8.331 19.209 1.00 67.31 111 PHE A N 1
ATOM 817 C CA . PHE A 1 111 ? -5.372 -8.009 17.794 1.00 67.31 111 PHE A CA 1
ATOM 818 C C . PHE A 1 111 ? -6.108 -9.154 17.090 1.00 67.31 111 PHE A C 1
ATOM 820 O O . PHE A 1 111 ? -5.543 -10.225 16.863 1.00 67.31 111 PHE A O 1
ATOM 827 N N . LYS A 1 112 ? -7.399 -8.958 16.794 1.00 69.94 112 LYS A N 1
ATOM 828 C CA . LYS A 1 112 ? -8.209 -9.945 16.066 1.00 69.94 112 LYS A CA 1
ATOM 829 C C . LYS A 1 112 ? -7.782 -9.965 14.602 1.00 69.94 112 LYS A C 1
ATOM 831 O O . LYS A 1 112 ? -8.287 -9.211 13.782 1.00 69.94 112 LYS A O 1
ATOM 836 N N . LEU A 1 113 ? -6.824 -10.830 14.297 1.00 71.38 113 LEU A N 1
ATOM 837 C CA . LEU A 1 113 ? -6.325 -11.049 12.949 1.00 71.38 113 LEU A CA 1
ATOM 838 C C . LEU A 1 113 ? -6.934 -12.325 12.378 1.00 71.38 113 LEU A C 1
ATOM 840 O O . LEU A 1 113 ? -6.764 -13.406 12.943 1.00 71.38 113 LEU A O 1
ATOM 844 N N . ASN A 1 114 ? -7.586 -12.232 11.220 1.00 79.88 114 ASN A N 1
ATOM 845 C CA . ASN A 1 114 ? -7.915 -13.429 10.457 1.00 79.88 114 ASN A CA 1
ATOM 846 C C . ASN A 1 114 ? -6.643 -13.939 9.765 1.00 79.88 114 ASN A C 1
ATOM 848 O O . ASN A 1 114 ? -6.332 -13.578 8.629 1.00 79.88 114 ASN A O 1
ATOM 852 N N . VAL A 1 115 ? -5.890 -14.778 10.480 1.00 81.62 115 VAL A N 1
ATOM 853 C CA . VAL A 1 115 ? -4.607 -15.337 10.025 1.00 81.62 115 VAL A CA 1
ATOM 854 C C . VAL A 1 115 ? -4.755 -16.065 8.687 1.00 81.62 115 VAL A C 1
ATOM 856 O O . VAL A 1 115 ? -3.856 -16.021 7.851 1.00 81.62 115 VAL A O 1
ATOM 859 N N . LEU A 1 116 ? -5.901 -16.706 8.449 1.00 82.00 116 LEU A N 1
ATOM 860 C CA . LEU A 1 116 ? -6.159 -17.468 7.230 1.00 82.00 116 LEU A CA 1
ATOM 861 C C . LEU A 1 116 ? -6.372 -16.544 6.021 1.00 82.00 116 LEU A C 1
ATOM 863 O O . LEU A 1 116 ? -5.837 -16.808 4.939 1.00 82.00 116 LEU A O 1
ATOM 867 N N . ALA A 1 117 ? -7.070 -15.422 6.224 1.00 80.94 117 ALA A N 1
ATOM 868 C CA . ALA A 1 117 ? -7.206 -14.370 5.220 1.00 80.94 117 ALA A CA 1
ATOM 869 C C . ALA A 1 117 ? -5.844 -13.738 4.892 1.00 80.94 117 ALA A C 1
ATOM 871 O O . ALA A 1 117 ? -5.446 -13.736 3.731 1.00 80.94 117 ALA A O 1
ATOM 872 N N . VAL A 1 118 ? -5.080 -13.316 5.906 1.00 85.25 118 VAL A N 1
ATOM 873 C CA . VAL A 1 118 ? -3.756 -12.698 5.700 1.00 85.25 118 VAL A CA 1
ATOM 874 C C . VAL A 1 118 ? -2.771 -13.651 5.032 1.00 85.25 118 VAL A C 1
ATOM 876 O O . VAL A 1 118 ? -2.037 -13.257 4.130 1.00 85.25 118 VAL A O 1
ATOM 879 N N . ARG A 1 119 ? -2.768 -14.932 5.414 1.00 88.62 119 ARG A N 1
ATOM 880 C CA . ARG A 1 119 ? -1.908 -15.938 4.778 1.00 88.62 119 ARG A CA 1
ATOM 881 C C . ARG A 1 119 ? -2.245 -16.125 3.301 1.00 88.62 119 ARG A C 1
ATOM 883 O O . ARG A 1 119 ? -1.344 -16.381 2.506 1.00 88.62 119 ARG A O 1
ATOM 890 N N . THR A 1 120 ? -3.521 -16.029 2.934 1.00 86.56 120 THR A N 1
ATOM 891 C CA . THR A 1 120 ? -3.954 -16.105 1.532 1.00 86.56 120 THR A CA 1
ATOM 892 C C . THR A 1 120 ? -3.447 -14.898 0.745 1.00 86.56 120 THR A C 1
ATOM 894 O O . THR A 1 120 ? -2.908 -15.078 -0.347 1.00 86.56 120 THR A O 1
ATOM 897 N N . ASP A 1 121 ? -3.531 -13.707 1.334 1.00 89.44 121 ASP A N 1
ATOM 898 C CA . ASP A 1 121 ? -3.123 -12.448 0.701 1.00 89.44 121 ASP A CA 1
ATOM 899 C C . ASP A 1 121 ? -1.609 -12.406 0.505 1.00 89.44 121 ASP A C 1
ATOM 901 O O . ASP A 1 121 ? -1.134 -12.170 -0.604 1.00 89.44 121 ASP A O 1
ATOM 905 N N . LEU A 1 122 ? -0.843 -12.769 1.539 1.00 90.88 122 LEU A N 1
ATOM 906 C CA . LEU A 1 122 ? 0.616 -12.844 1.466 1.00 90.88 122 LEU A CA 1
ATOM 907 C C . LEU A 1 122 ? 1.104 -13.901 0.475 1.00 90.88 122 LEU A C 1
ATOM 909 O O . LEU A 1 122 ? 2.068 -13.656 -0.240 1.00 90.88 122 LEU A O 1
ATOM 913 N N . ARG A 1 123 ? 0.456 -15.069 0.395 1.00 92.81 123 ARG A N 1
ATOM 914 C CA . ARG A 1 123 ? 0.816 -16.090 -0.604 1.00 92.81 123 ARG A CA 1
ATOM 915 C C . ARG A 1 123 ? 0.577 -15.595 -2.023 1.00 92.81 123 ARG A C 1
ATOM 917 O O . ARG A 1 123 ? 1.430 -15.802 -2.878 1.00 92.81 123 ARG A O 1
ATOM 924 N N . CYS A 1 124 ? -0.567 -14.954 -2.265 1.00 91.62 124 CYS A N 1
ATOM 925 C CA . CYS A 1 124 ? -0.884 -14.392 -3.573 1.00 91.62 124 CYS A CA 1
ATOM 926 C C . CYS A 1 124 ? 0.103 -13.279 -3.943 1.00 91.62 124 CYS A C 1
ATOM 928 O O . CYS A 1 124 ? 0.626 -13.271 -5.055 1.00 91.62 124 CYS A O 1
ATOM 930 N N . PHE A 1 125 ? 0.406 -12.393 -2.989 1.00 92.19 125 PHE A N 1
ATOM 931 C CA . PHE A 1 125 ? 1.387 -11.327 -3.148 1.00 92.19 125 PHE A CA 1
ATOM 932 C C . PHE A 1 125 ? 2.782 -11.878 -3.457 1.00 92.19 125 PHE A C 1
ATOM 934 O O . PHE A 1 125 ? 3.368 -11.485 -4.457 1.00 92.19 125 PHE A O 1
ATOM 941 N N . LEU A 1 126 ? 3.295 -12.820 -2.657 1.00 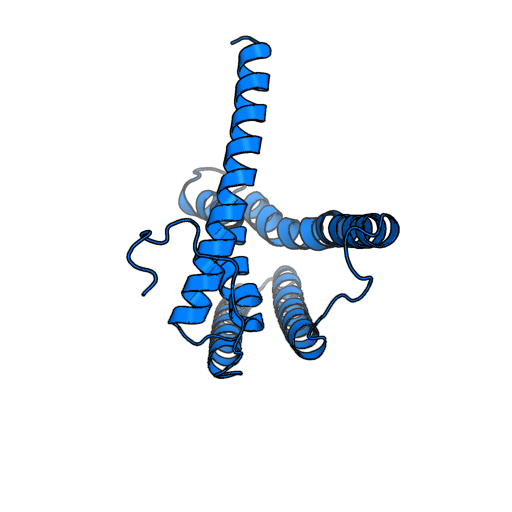93.50 126 LEU A N 1
ATOM 942 C CA . LEU A 1 126 ? 4.622 -13.402 -2.870 1.00 93.50 126 LEU A CA 1
ATOM 943 C C . LEU A 1 126 ? 4.717 -14.108 -4.222 1.00 93.50 126 LEU A C 1
ATOM 945 O O . LEU A 1 126 ? 5.694 -13.914 -4.930 1.00 93.50 126 LEU A O 1
ATOM 949 N N . LEU A 1 127 ? 3.691 -14.868 -4.614 1.00 94.50 127 LEU A N 1
ATOM 950 C CA . LEU A 1 127 ? 3.658 -15.528 -5.919 1.00 94.50 127 LEU A CA 1
ATOM 951 C C . LEU A 1 127 ? 3.719 -14.497 -7.057 1.00 94.50 127 LEU A C 1
ATOM 953 O O . LEU A 1 127 ? 4.569 -14.609 -7.937 1.00 94.50 127 LEU A O 1
ATOM 957 N N . ALA A 1 128 ? 2.858 -13.477 -7.024 1.00 93.50 128 ALA A N 1
ATOM 958 C CA . ALA A 1 128 ? 2.827 -12.426 -8.040 1.00 93.50 128 ALA A CA 1
ATOM 959 C C . ALA A 1 128 ? 4.142 -11.630 -8.086 1.00 93.50 128 ALA A C 1
ATOM 961 O O . ALA A 1 128 ? 4.697 -11.394 -9.157 1.00 93.50 128 ALA A O 1
ATOM 962 N N . PHE A 1 129 ? 4.669 -11.252 -6.922 1.00 92.06 129 PHE A N 1
ATOM 963 C CA . PHE A 1 129 ? 5.889 -10.464 -6.797 1.00 92.06 129 PHE A CA 1
ATOM 964 C C . PHE A 1 129 ? 7.121 -11.248 -7.265 1.00 92.06 129 PHE A C 1
ATOM 966 O O . PHE A 1 129 ? 7.928 -10.723 -8.030 1.00 92.06 129 PHE A O 1
ATOM 973 N N . SER A 1 130 ? 7.232 -12.528 -6.894 1.00 93.06 130 SER A N 1
ATOM 974 C CA . SER A 1 130 ? 8.293 -13.415 -7.380 1.00 93.06 130 SER A CA 1
ATOM 975 C C . SER A 1 130 ? 8.219 -13.636 -8.888 1.00 93.06 130 SER A C 1
ATOM 977 O O . SER A 1 130 ? 9.259 -13.634 -9.539 1.00 93.06 130 SER A O 1
ATOM 979 N N . LEU A 1 131 ? 7.022 -13.778 -9.466 1.00 92.69 131 LEU A N 1
ATOM 980 C CA . LEU A 1 131 ? 6.863 -13.853 -10.921 1.00 92.69 131 LEU A CA 1
ATOM 981 C C . LEU A 1 131 ? 7.255 -12.544 -11.610 1.00 92.69 131 LEU A C 1
ATOM 983 O O . LEU A 1 131 ? 7.934 -12.584 -12.633 1.00 92.69 131 LEU A O 1
ATOM 987 N N . GLY A 1 132 ? 6.867 -11.397 -11.048 1.00 90.62 132 GLY A N 1
ATOM 988 C CA . GLY A 1 132 ? 7.228 -10.080 -11.573 1.00 90.62 132 GLY A CA 1
ATOM 989 C C . GLY A 1 132 ? 8.741 -9.858 -11.590 1.00 90.62 132 GLY A C 1
ATOM 990 O O . GLY A 1 132 ? 9.298 -9.493 -12.622 1.00 90.62 132 GLY A O 1
ATOM 991 N N . ILE A 1 133 ? 9.418 -10.166 -10.480 1.00 90.50 133 ILE A N 1
ATOM 992 C CA . ILE A 1 133 ? 10.884 -10.124 -10.394 1.00 90.50 133 ILE A CA 1
ATOM 993 C C . ILE A 1 133 ? 11.516 -11.154 -11.335 1.00 90.50 133 ILE A C 1
ATOM 995 O O . ILE A 1 133 ? 12.459 -10.831 -12.047 1.00 90.50 133 ILE A O 1
ATOM 999 N N . GLY A 1 134 ? 10.989 -12.380 -11.380 1.00 90.44 134 GLY A N 1
ATOM 1000 C CA . GLY A 1 134 ? 11.485 -13.434 -12.264 1.00 90.44 134 GLY A CA 1
ATOM 1001 C C . GLY A 1 134 ? 11.433 -13.036 -13.740 1.00 90.44 134 GLY A C 1
ATOM 1002 O O . GLY A 1 134 ? 12.377 -13.305 -14.479 1.00 90.44 134 GLY A O 1
ATOM 1003 N N . CYS A 1 135 ? 10.381 -12.324 -14.155 1.00 90.12 135 CYS A N 1
ATOM 1004 C CA . CYS A 1 135 ? 10.271 -11.794 -15.512 1.00 90.12 135 CYS A CA 1
ATOM 1005 C C . CYS A 1 135 ? 11.390 -10.803 -15.848 1.00 90.12 135 CYS A C 1
ATOM 1007 O O . CYS A 1 135 ? 11.847 -10.805 -16.984 1.00 90.12 135 CYS A O 1
ATOM 1009 N N . ALA A 1 136 ? 11.885 -10.024 -14.879 1.00 86.00 136 ALA A N 1
ATOM 1010 C CA . ALA A 1 136 ? 12.947 -9.044 -15.113 1.00 86.00 136 ALA A CA 1
ATOM 1011 C C . ALA A 1 136 ? 14.286 -9.676 -15.543 1.00 86.00 136 ALA A C 1
ATOM 1013 O O . ALA A 1 136 ? 15.097 -9.012 -16.185 1.00 86.00 136 ALA A O 1
ATOM 1014 N N . PHE A 1 137 ? 14.519 -10.954 -15.225 1.00 88.19 137 PHE A N 1
ATOM 1015 C CA . PHE A 1 137 ? 15.729 -11.684 -15.624 1.00 88.19 137 PHE A CA 1
ATOM 1016 C C . PHE A 1 137 ? 15.603 -12.382 -16.986 1.00 88.19 137 PHE A C 1
ATOM 1018 O O . PHE A 1 137 ? 16.582 -12.936 -17.487 1.00 88.19 137 PHE A O 1
ATOM 1025 N N . LEU A 1 138 ? 14.414 -12.389 -17.596 1.00 89.75 138 LEU A N 1
ATOM 1026 C CA . LEU A 1 138 ? 14.174 -13.066 -18.866 1.00 89.75 138 LEU A CA 1
ATOM 1027 C C . LEU A 1 138 ? 14.423 -12.102 -20.036 1.00 89.75 138 LEU A C 1
ATOM 1029 O O . LEU A 1 138 ? 13.753 -11.082 -20.128 1.00 89.75 138 LEU A O 1
ATOM 1033 N N . PRO A 1 139 ? 15.303 -12.417 -21.002 1.00 85.62 139 PRO A N 1
ATOM 1034 C CA . PRO A 1 139 ? 15.577 -11.514 -22.125 1.00 85.62 139 PRO A CA 1
ATOM 1035 C C . PRO A 1 139 ? 14.467 -11.508 -23.195 1.00 85.62 139 PRO A C 1
ATOM 1037 O O . PRO A 1 139 ? 14.434 -10.640 -24.067 1.00 85.62 139 PRO A O 1
ATOM 1040 N N . TYR A 1 140 ? 13.544 -12.476 -23.171 1.00 90.75 140 TYR A N 1
ATOM 1041 C CA . TYR A 1 140 ? 12.567 -12.675 -24.244 1.00 90.75 140 TYR A CA 1
ATOM 1042 C C . TYR A 1 140 ? 11.290 -11.845 -24.041 1.00 90.75 140 TYR A C 1
ATOM 1044 O O . TYR A 1 140 ? 10.555 -12.009 -23.067 1.00 90.75 140 TYR A O 1
ATOM 1052 N N . ARG A 1 141 ? 10.956 -10.995 -25.021 1.00 87.62 141 ARG A N 1
ATOM 1053 C CA . ARG A 1 141 ? 9.764 -10.123 -24.979 1.00 87.62 141 ARG A CA 1
ATOM 1054 C C . ARG A 1 141 ? 8.434 -10.885 -24.900 1.00 87.62 141 ARG A C 1
ATOM 1056 O O . ARG A 1 141 ? 7.510 -10.434 -24.234 1.00 87.62 141 ARG A O 1
ATOM 1063 N N . TRP A 1 142 ? 8.341 -12.050 -25.536 1.00 91.25 142 TRP A N 1
ATOM 1064 C CA . TRP A 1 142 ? 7.136 -12.885 -25.491 1.00 91.25 142 TRP A CA 1
ATOM 1065 C C . TRP A 1 142 ? 6.858 -13.432 -24.084 1.00 91.25 142 TRP A C 1
ATOM 1067 O O . TRP A 1 142 ? 5.703 -13.478 -23.670 1.00 91.25 142 TRP A O 1
ATOM 1077 N N . LEU A 1 143 ? 7.905 -13.763 -23.317 1.00 90.62 143 LEU A N 1
ATOM 1078 C CA . LEU A 1 143 ? 7.761 -14.216 -21.929 1.00 90.62 143 LEU A CA 1
ATOM 1079 C C . LEU A 1 143 ? 7.249 -13.096 -21.019 1.00 90.62 143 LEU A C 1
ATOM 1081 O O . LEU A 1 143 ? 6.394 -13.352 -20.178 1.00 90.62 143 LEU A O 1
ATOM 1085 N N . HIS A 1 144 ? 7.686 -11.852 -21.235 1.00 89.75 144 HIS A N 1
ATOM 1086 C CA . HIS A 1 144 ? 7.139 -10.694 -20.523 1.00 89.75 144 HIS A CA 1
ATOM 1087 C C . HIS A 1 144 ? 5.645 -10.490 -20.793 1.00 89.75 144 HIS A C 1
ATOM 1089 O O . HIS A 1 144 ? 4.892 -10.192 -19.869 1.00 89.75 144 HIS A O 1
ATOM 1095 N N . LEU A 1 145 ? 5.200 -10.672 -22.043 1.00 92.12 145 LEU A N 1
ATOM 1096 C CA . LEU A 1 145 ? 3.784 -10.552 -22.397 1.00 92.12 145 LEU A CA 1
ATO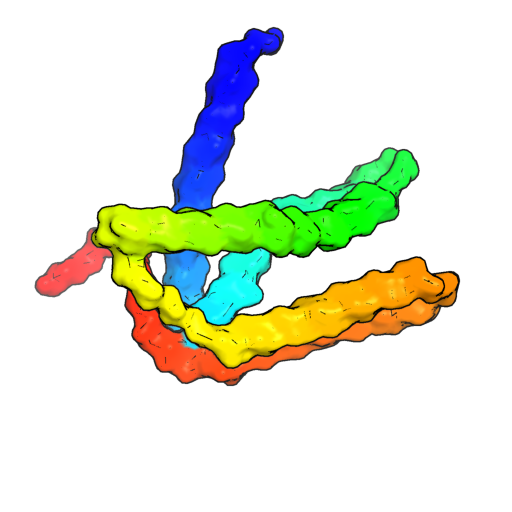M 1097 C C . LEU A 1 145 ? 2.947 -11.635 -21.700 1.00 92.12 145 LEU A C 1
ATOM 1099 O O . LEU A 1 145 ? 1.910 -11.332 -21.115 1.00 92.12 145 LEU A O 1
ATOM 1103 N N . ILE A 1 146 ? 3.427 -12.883 -21.717 1.00 93.62 146 ILE A N 1
ATOM 1104 C CA . ILE A 1 146 ? 2.789 -14.004 -21.014 1.00 93.62 146 ILE A CA 1
ATOM 1105 C C . ILE A 1 146 ? 2.733 -13.721 -19.509 1.00 93.62 146 ILE A C 1
ATOM 1107 O O . ILE A 1 146 ? 1.677 -13.882 -18.901 1.00 93.62 146 ILE A O 1
ATOM 1111 N N . GLY A 1 147 ? 3.833 -13.244 -18.920 1.00 92.69 147 GLY A N 1
ATOM 1112 C CA . GLY A 1 147 ? 3.903 -12.863 -17.511 1.00 92.69 147 GLY A CA 1
ATOM 1113 C C . GLY A 1 147 ? 2.913 -11.756 -17.147 1.00 92.69 147 GLY A C 1
ATOM 1114 O O . GLY A 1 147 ? 2.210 -11.872 -16.146 1.00 92.69 147 GLY A O 1
ATOM 1115 N N . ALA A 1 148 ? 2.788 -10.721 -17.981 1.00 92.31 148 ALA A N 1
ATOM 1116 C CA . ALA A 1 148 ? 1.834 -9.633 -17.776 1.00 92.31 148 ALA A CA 1
ATOM 1117 C C . ALA A 1 148 ? 0.379 -10.126 -17.812 1.00 92.31 148 ALA A C 1
ATOM 1119 O O . ALA A 1 148 ? -0.393 -9.836 -16.898 1.00 92.31 148 ALA A O 1
ATOM 1120 N N . VAL A 1 149 ? 0.009 -10.916 -18.826 1.00 95.25 149 VAL A N 1
ATOM 1121 C CA . VAL A 1 149 ? -1.339 -11.504 -18.933 1.00 95.25 149 VAL A CA 1
ATOM 1122 C C . VAL A 1 149 ? -1.624 -12.421 -17.744 1.00 95.25 149 VAL A C 1
ATOM 1124 O O . VAL A 1 149 ? -2.706 -12.355 -17.160 1.00 95.25 149 VAL A O 1
ATOM 1127 N N . PHE A 1 150 ? -0.646 -13.233 -17.341 1.00 95.19 150 PHE A N 1
ATOM 1128 C CA . PHE A 1 150 ? -0.767 -14.112 -16.184 1.00 95.19 150 PHE A CA 1
ATOM 1129 C C . PHE A 1 150 ? -0.972 -13.328 -14.881 1.00 95.19 150 PHE A C 1
ATOM 1131 O O . PHE A 1 150 ? -1.856 -13.672 -14.103 1.00 95.19 150 PHE A O 1
ATOM 1138 N N . LEU A 1 151 ? -0.208 -12.256 -14.650 1.00 94.12 151 LEU A N 1
ATOM 1139 C CA . LEU A 1 151 ? -0.337 -11.401 -13.464 1.00 94.12 151 LEU A CA 1
ATOM 1140 C C . LEU A 1 151 ? -1.701 -10.707 -13.399 1.00 94.12 151 LEU A C 1
ATOM 1142 O O . LEU A 1 151 ? -2.318 -10.675 -12.334 1.00 94.12 151 LEU A O 1
ATOM 1146 N N . ILE A 1 152 ? -2.198 -10.207 -14.533 1.00 94.88 152 ILE A N 1
ATOM 1147 C CA . ILE A 1 152 ? -3.545 -9.630 -14.624 1.00 94.88 152 ILE A CA 1
ATOM 1148 C C . ILE A 1 152 ? -4.594 -10.700 -14.303 1.00 94.88 152 ILE A C 1
ATOM 1150 O O . ILE A 1 152 ? -5.465 -10.474 -13.464 1.00 94.88 152 ILE A O 1
ATOM 1154 N N . GLY A 1 153 ? -4.489 -11.885 -14.911 1.00 95.88 153 GLY A N 1
ATOM 1155 C CA . GLY A 1 153 ? -5.394 -13.004 -14.644 1.00 95.88 153 GLY A CA 1
ATOM 1156 C C . GLY A 1 153 ? -5.374 -13.446 -13.179 1.00 95.88 153 GLY A C 1
ATOM 1157 O O . GLY A 1 153 ? -6.429 -13.668 -12.586 1.00 95.88 153 GLY A O 1
ATOM 1158 N N . LEU A 1 154 ? -4.190 -13.502 -12.565 1.00 94.50 154 LEU A N 1
ATOM 1159 C CA . LEU A 1 154 ? -4.008 -13.821 -11.151 1.00 94.50 154 LEU A CA 1
ATOM 1160 C C . LEU A 1 154 ? -4.668 -12.774 -10.245 1.00 94.50 154 LEU A C 1
ATOM 1162 O O . LEU A 1 154 ? -5.325 -13.146 -9.274 1.00 94.50 154 LEU A O 1
ATOM 1166 N N . TYR A 1 155 ? -4.533 -11.485 -10.568 1.00 92.94 155 TYR A N 1
ATOM 1167 C CA . TYR A 1 155 ? -5.187 -10.409 -9.826 1.00 92.94 155 TYR A CA 1
ATOM 1168 C C . TYR A 1 155 ? -6.715 -10.484 -9.942 1.00 92.94 155 TYR A C 1
ATOM 1170 O O . TYR A 1 155 ? -7.409 -10.426 -8.928 1.00 92.94 155 TYR A O 1
ATOM 1178 N N . VAL A 1 156 ? -7.249 -10.701 -11.150 1.00 94.06 156 VAL A N 1
ATOM 1179 C CA . VAL A 1 156 ? -8.693 -10.892 -11.365 1.00 94.06 156 VAL A CA 1
ATOM 1180 C C . VAL A 1 156 ? -9.200 -12.102 -10.580 1.00 94.06 156 VAL A C 1
ATOM 1182 O O . VAL A 1 156 ? -10.192 -11.996 -9.860 1.00 94.06 156 VAL A O 1
ATOM 1185 N N . TYR A 1 157 ? -8.495 -13.234 -10.645 1.00 93.19 157 TYR A N 1
ATOM 1186 C CA . TYR A 1 157 ? -8.823 -14.425 -9.862 1.00 93.19 157 TYR A CA 1
ATOM 1187 C C . TYR A 1 157 ? -8.812 -14.146 -8.352 1.00 93.19 157 TYR A C 1
ATOM 1189 O O . TYR A 1 157 ? -9.736 -14.551 -7.646 1.00 93.19 157 TYR A O 1
ATOM 1197 N N . TYR A 1 158 ? -7.804 -13.425 -7.853 1.00 91.56 158 TYR A N 1
ATOM 1198 C CA . TYR A 1 158 ? -7.713 -13.024 -6.449 1.00 91.56 158 TYR A CA 1
ATOM 1199 C C . TYR A 1 158 ? -8.918 -12.179 -6.018 1.00 91.56 158 TYR A C 1
ATOM 1201 O O . TYR A 1 158 ? -9.546 -12.488 -5.002 1.00 91.56 158 TYR A O 1
ATOM 1209 N N . VAL A 1 159 ? -9.284 -11.168 -6.813 1.00 90.69 159 VAL A N 1
ATOM 1210 C CA . VAL A 1 159 ? -10.436 -10.294 -6.551 1.00 90.69 159 VAL A CA 1
ATOM 1211 C C . VAL A 1 159 ? -11.734 -11.100 -6.535 1.00 90.69 159 VAL A C 1
ATOM 1213 O O . VAL A 1 159 ? -12.480 -11.032 -5.559 1.00 90.69 159 VAL A O 1
ATOM 1216 N N . VAL A 1 160 ? -11.983 -11.924 -7.558 1.00 89.56 160 VAL A N 1
ATOM 1217 C CA . VAL A 1 160 ? -13.196 -12.755 -7.641 1.00 89.56 160 VAL A CA 1
ATOM 1218 C C . VAL A 1 160 ? -13.278 -13.720 -6.461 1.00 89.56 160 VAL A C 1
ATOM 1220 O O . VAL A 1 160 ? -14.329 -13.826 -5.831 1.00 89.56 160 VAL A O 1
ATOM 1223 N N . LYS A 1 161 ? -12.173 -14.383 -6.105 1.00 87.94 161 LYS A N 1
ATOM 1224 C CA . LYS A 1 161 ? -12.119 -15.303 -4.963 1.00 87.94 161 LYS A CA 1
ATOM 1225 C C . LYS A 1 161 ? -12.428 -14.598 -3.642 1.00 87.94 161 LYS A C 1
ATOM 1227 O O . LYS A 1 161 ? -13.120 -15.163 -2.801 1.00 87.94 161 LYS A O 1
ATOM 1232 N N . LYS A 1 162 ? -11.917 -13.383 -3.443 1.00 86.06 162 LYS A N 1
ATOM 1233 C CA . LYS A 1 162 ? -12.133 -12.599 -2.220 1.00 86.06 162 LYS A CA 1
ATOM 1234 C C . LYS A 1 162 ? -13.547 -12.043 -2.113 1.00 86.06 162 LYS A C 1
ATOM 1236 O O . LYS A 1 162 ? -14.114 -12.087 -1.026 1.00 86.06 162 LYS A O 1
ATOM 1241 N N . LEU A 1 163 ? -14.124 -11.587 -3.224 1.00 84.56 163 LEU A N 1
ATOM 1242 C CA . LEU A 1 163 ? -15.513 -11.124 -3.270 1.00 84.56 163 LEU A CA 1
ATOM 1243 C C . LEU A 1 163 ? -16.509 -12.284 -3.124 1.00 84.56 163 LEU A C 1
ATOM 1245 O O . LEU A 1 163 ? -17.509 -12.144 -2.431 1.00 84.56 163 LEU A O 1
ATOM 1249 N N . SER A 1 164 ? -16.204 -13.449 -3.701 1.00 81.06 164 SER A N 1
ATOM 1250 C CA . SER A 1 164 ? -17.051 -14.652 -3.597 1.00 81.06 164 SER A CA 1
ATOM 1251 C C . SER A 1 164 ? -16.869 -15.405 -2.272 1.00 81.06 164 SER A C 1
ATOM 1253 O O . SER A 1 164 ? -17.667 -16.271 -1.929 1.00 81.06 164 SER A O 1
ATOM 1255 N N . GLY A 1 165 ? -15.786 -15.126 -1.543 1.00 65.62 165 GLY A N 1
ATOM 1256 C CA . GLY A 1 165 ? -15.269 -15.981 -0.476 1.00 65.62 165 GLY A CA 1
ATOM 1257 C C . GLY A 1 165 ? -15.892 -15.815 0.909 1.00 65.62 165 GLY A C 1
ATOM 1258 O O . GLY A 1 165 ? -15.484 -16.549 1.800 1.00 65.62 165 GLY A O 1
ATOM 1259 N N . GLN A 1 166 ? -16.828 -14.887 1.130 1.00 57.03 166 GLN A N 1
ATOM 1260 C CA . GLN A 1 166 ? -17.576 -14.757 2.393 1.00 57.03 166 GLN A CA 1
ATOM 1261 C C . GLN A 1 166 ? -18.705 -13.728 2.232 1.00 57.03 166 GLN A C 1
ATOM 1263 O O . GLN A 1 166 ? -18.484 -12.523 2.362 1.00 57.03 166 GLN A O 1
ATOM 1268 N N . SER A 1 167 ? -19.922 -14.209 1.985 1.00 48.59 167 SER A N 1
ATOM 1269 C CA . SER A 1 167 ? -21.144 -13.454 2.267 1.00 48.59 167 SER A CA 1
ATOM 1270 C C . SER A 1 167 ? -21.450 -13.572 3.763 1.00 48.59 167 SER A C 1
ATOM 1272 O O . SER A 1 167 ? -21.544 -14.684 4.277 1.00 48.59 167 SER A O 1
ATOM 1274 N N . GLY A 1 168 ? -21.614 -12.444 4.460 1.00 49.06 168 GLY A N 1
ATOM 1275 C CA . GLY A 1 168 ? -22.283 -12.427 5.771 1.00 49.06 168 GLY A CA 1
ATOM 1276 C C . GLY A 1 168 ? -21.416 -12.215 7.015 1.00 49.06 168 GLY A C 1
ATOM 1277 O O . GLY A 1 168 ? -21.729 -12.758 8.069 1.00 49.06 168 GLY A O 1
ATOM 1278 N N . GLY A 1 169 ? -20.353 -11.412 6.943 1.00 49.47 169 GLY A N 1
ATOM 1279 C CA . GLY A 1 169 ? -19.792 -10.833 8.165 1.00 49.47 169 GLY A CA 1
ATOM 1280 C C . GLY A 1 169 ? -20.655 -9.655 8.608 1.00 49.47 169 GLY A C 1
ATOM 1281 O O . GLY A 1 169 ? -20.543 -8.588 8.011 1.00 49.47 169 GLY A O 1
ATOM 1282 N N . ASP A 1 170 ? -21.506 -9.835 9.619 1.00 53.91 170 ASP A N 1
ATOM 1283 C CA . ASP A 1 170 ? -22.212 -8.736 10.290 1.00 53.91 170 ASP A CA 1
ATOM 1284 C C . ASP A 1 170 ? -21.194 -7.913 11.099 1.00 53.91 170 ASP A C 1
ATOM 1286 O O . ASP A 1 170 ? -21.033 -8.072 12.309 1.00 53.91 170 ASP A O 1
ATOM 1290 N N . PHE A 1 171 ? -20.391 -7.106 10.401 1.00 64.25 171 PHE A N 1
ATOM 1291 C CA . PHE A 1 171 ? -19.524 -6.123 11.033 1.00 64.25 171 PHE A CA 1
ATOM 1292 C C . PHE A 1 171 ? -20.286 -4.799 11.104 1.00 64.25 171 PHE A C 1
ATOM 1294 O O . PHE A 1 171 ? -20.862 -4.328 10.120 1.00 64.25 171 PHE A O 1
ATOM 1301 N N . ASN A 1 172 ? -20.320 -4.198 12.292 1.00 67.56 172 ASN A N 1
ATOM 1302 C CA . ASN A 1 172 ? -20.922 -2.887 12.487 1.00 67.56 172 ASN A CA 1
ATOM 1303 C C . ASN A 1 172 ? -19.836 -1.814 12.349 1.00 67.56 172 ASN A C 1
ATOM 1305 O O . ASN A 1 172 ? -19.062 -1.634 13.292 1.00 67.56 172 ASN A O 1
ATOM 1309 N N . PRO A 1 173 ? -19.748 -1.121 11.195 1.00 70.81 173 PRO A N 1
ATOM 1310 C CA . PRO A 1 173 ? -18.789 -0.046 11.020 1.00 70.81 173 PRO A CA 1
ATOM 1311 C C . PRO A 1 173 ? -19.098 1.109 11.970 1.00 70.81 173 PRO A C 1
ATOM 1313 O O . PRO A 1 173 ? -20.227 1.272 12.449 1.00 70.81 173 PRO A O 1
ATOM 1316 N N . VAL A 1 174 ? -18.088 1.944 12.207 1.00 74.75 174 VAL A N 1
ATOM 1317 C CA . VAL A 1 174 ? -18.248 3.208 12.937 1.00 74.75 174 VAL A CA 1
ATOM 1318 C C . VAL A 1 174 ? -19.357 4.036 12.260 1.00 74.75 174 VAL A C 1
ATOM 1320 O O . VAL A 1 174 ? -19.478 3.979 11.027 1.00 74.75 174 VAL A O 1
ATOM 1323 N N . PRO A 1 175 ? -20.187 4.796 13.013 1.00 79.00 175 PRO A N 1
ATOM 1324 C CA . PRO A 1 175 ? -21.264 5.596 12.434 1.00 79.00 175 PRO A CA 1
ATOM 1325 C C . PRO A 1 175 ? -20.798 6.383 11.208 1.00 79.00 175 PRO A C 1
ATOM 1327 O O . PRO A 1 175 ? -19.721 6.982 11.222 1.00 79.00 175 PRO A O 1
ATOM 1330 N N . LEU A 1 176 ? -21.587 6.337 10.130 1.00 76.25 176 LEU A N 1
ATOM 1331 C CA . LEU A 1 176 ? -21.241 7.001 8.877 1.00 76.25 176 LEU A CA 1
ATOM 1332 C C . LEU A 1 176 ? -21.085 8.501 9.139 1.00 76.25 176 LEU A C 1
ATOM 1334 O O . LEU A 1 176 ? -22.030 9.159 9.577 1.00 76.25 176 LEU A O 1
ATOM 1338 N N . ILE A 1 177 ? -19.905 9.041 8.842 1.00 76.38 177 ILE A N 1
ATOM 1339 C CA . ILE A 1 177 ? -19.569 10.449 9.101 1.00 76.38 177 ILE A CA 1
ATOM 1340 C C . ILE A 1 177 ? -20.528 11.379 8.341 1.00 76.38 177 ILE A C 1
ATOM 1342 O O . ILE A 1 177 ? -20.944 12.411 8.860 1.00 76.38 177 ILE A O 1
ATOM 1346 N N . PHE A 1 178 ? -20.938 10.968 7.138 1.00 75.25 178 PHE A N 1
ATOM 1347 C CA . PHE A 1 178 ? -21.896 11.677 6.285 1.00 75.25 178 PHE A CA 1
ATOM 1348 C C . PHE A 1 178 ? -23.338 11.158 6.407 1.00 75.25 178 PHE A C 1
ATOM 1350 O O . PHE A 1 178 ? -24.152 11.394 5.513 1.00 75.25 178 PHE A O 1
ATOM 1357 N N . ALA A 1 179 ? -23.690 10.447 7.486 1.00 72.31 179 ALA A N 1
ATOM 1358 C CA . ALA A 1 179 ? -25.082 10.073 7.715 1.00 72.31 179 ALA A CA 1
ATOM 1359 C C . ALA A 1 179 ? -25.955 11.329 7.780 1.00 72.31 179 ALA A C 1
ATOM 1361 O O . ALA A 1 179 ? -25.708 12.241 8.576 1.00 72.31 179 ALA A O 1
ATOM 1362 N N . ARG A 1 180 ? -27.029 11.355 6.986 1.00 57.22 180 ARG A N 1
ATOM 1363 C CA . ARG A 1 180 ? -28.102 12.320 7.207 1.00 57.22 180 ARG A CA 1
ATOM 1364 C C . ARG A 1 180 ? -28.649 12.027 8.605 1.00 57.22 180 ARG A C 1
ATOM 1366 O O . ARG A 1 180 ? -29.161 10.937 8.845 1.00 57.22 180 ARG A O 1
ATOM 1373 N N . LYS A 1 181 ? -28.505 12.969 9.543 1.00 56.00 181 LYS A N 1
ATOM 1374 C CA . LYS A 1 181 ? -29.204 12.913 10.833 1.00 56.00 181 LYS A CA 1
ATOM 1375 C C . LYS A 1 181 ? -30.699 12.982 10.529 1.00 56.00 181 LYS A C 1
ATOM 1377 O O . LYS A 1 181 ? -31.248 14.070 10.384 1.00 56.00 181 LYS A O 1
ATOM 1382 N N . THR A 1 182 ? -31.355 11.853 10.309 1.00 47.94 182 THR A N 1
ATOM 1383 C CA . THR A 1 182 ? -32.796 11.828 10.057 1.00 47.94 182 THR A CA 1
ATOM 1384 C C . THR A 1 182 ? -33.389 10.620 10.769 1.00 47.94 182 THR A C 1
ATOM 1386 O O . THR A 1 182 ? -33.204 9.484 10.350 1.00 47.94 182 THR A O 1
ATOM 1389 N N . THR A 1 183 ? -34.035 10.960 11.891 1.00 41.91 183 THR A N 1
ATOM 1390 C CA . THR A 1 183 ? -35.022 10.219 12.692 1.00 41.91 183 THR A CA 1
ATOM 1391 C C . THR A 1 183 ? -34.561 8.929 13.370 1.00 41.91 183 THR A C 1
ATOM 1393 O O . THR A 1 183 ? -34.735 7.832 12.847 1.00 41.91 183 THR A O 1
ATOM 1396 N N . LEU A 1 184 ? -34.059 9.089 14.601 1.00 34.94 184 LEU A N 1
ATOM 1397 C CA . LEU A 1 184 ? -34.378 8.155 15.685 1.00 34.94 184 LEU A CA 1
ATOM 1398 C C . LEU A 1 184 ? -35.917 8.085 15.808 1.00 34.94 184 LEU A C 1
ATOM 1400 O O . LEU A 1 184 ? -36.523 9.162 15.854 1.00 34.94 184 LEU A O 1
ATOM 1404 N N . PRO A 1 185 ? -36.545 6.895 15.798 1.00 38.09 185 PRO A N 1
ATOM 1405 C CA . PRO A 1 185 ? -37.902 6.734 16.313 1.00 38.09 185 PRO A CA 1
ATOM 1406 C C . PRO A 1 185 ? -37.953 6.963 17.829 1.00 38.09 185 PRO A C 1
ATOM 1408 O O . PRO A 1 185 ? -36.916 6.742 18.501 1.00 38.09 185 PRO A O 1
#